Protein AF-A0A7Y2AF78-F1 (afdb_monomer_lite)

pLDDT: mean 72.96, std 20.55, range [35.72, 98.0]

Secondary structure (DSSP, 8-state):
------------------------S--TT-HHHHHHHHHHHHT-B-HHHHHHHHHS-PPP-GGG-SS--HHHHHHHHHHS-GGGS-TTS-SEEESSSSPPPHHHHHHHHT-----SS-------B-SS-GGGEEEEEEEEETTEEEEEEEEEETTTEEEEEEEEEEEETTEEEEEEEEEGGGTEEEEE-TTS-EEE------TT------------S--HHHHHHHHHHHHT--TTS-----

Foldseek 3Di:
DDDDDPDPPDPPDPPPPPPQDWDFDPDPPCPQVQVLQQLQSQQFADPVLLVVCLVDVDQQDPVSGPFDGNQSVVSNVLSPDPVPADDPDFLKDFPDPDRDDPVRLQCQQPPFPDDDDDRDDPGGRGSRHSVQFPDWDWDDDPQKIKIKTWGDDPNTMIGIKIWIWGHDPRGIHTAWIDDVSSQATWGQDPVRGIDGDDPPPPPPDDPPPPPPDDPDPDPPVNVVVVVCVVVVDDDDPDDDDD

Structure (mmCIF, N/CA/C/O backbone):
data_AF-A0A7Y2AF78-F1
#
_entry.id   AF-A0A7Y2AF78-F1
#
loop_
_atom_site.group_PDB
_atom_site.id
_atom_site.type_symbol
_atom_site.label_atom_id
_atom_site.label_alt_id
_atom_site.label_comp_id
_atom_site.label_asym_id
_atom_site.label_entity_id
_atom_site.label_seq_id
_atom_site.pdbx_PDB_ins_code
_atom_site.Cartn_x
_atom_site.Cartn_y
_atom_site.Cartn_z
_atom_site.occupancy
_atom_site.B_iso_or_equiv
_atom_site.auth_seq_id
_atom_site.auth_comp_id
_atom_site.auth_asym_id
_atom_site.auth_atom_id
_atom_site.pdbx_PDB_model_num
ATOM 1 N N . MET A 1 1 ? -34.309 44.558 -27.555 1.00 42.97 1 MET A N 1
ATOM 2 C CA . MET A 1 1 ? -34.344 44.455 -26.081 1.00 42.97 1 MET A CA 1
ATOM 3 C C . MET A 1 1 ? -34.625 43.006 -25.705 1.00 42.97 1 MET A C 1
ATOM 5 O O . MET A 1 1 ? -35.774 42.598 -25.755 1.00 42.97 1 MET A O 1
ATOM 9 N N . LEU A 1 2 ? -33.596 42.222 -25.381 1.00 39.09 2 LEU A N 1
ATOM 10 C CA . LEU A 1 2 ? -33.745 40.904 -24.757 1.00 39.09 2 LEU A CA 1
ATOM 11 C C . LEU A 1 2 ? -32.814 40.884 -23.542 1.00 39.09 2 LEU A C 1
ATOM 13 O O . LEU A 1 2 ? -31.597 40.950 -23.693 1.00 39.09 2 LEU A O 1
ATOM 17 N N . ARG A 1 3 ? -33.395 40.870 -22.340 1.00 43.09 3 ARG A N 1
ATOM 18 C CA . ARG A 1 3 ? -32.676 40.634 -21.085 1.00 43.09 3 ARG A CA 1
ATOM 19 C C . ARG A 1 3 ? -32.597 39.119 -20.892 1.00 43.09 3 ARG A C 1
ATOM 21 O O . ARG A 1 3 ? -33.630 38.491 -20.686 1.00 43.09 3 ARG A O 1
ATOM 28 N N . LEU A 1 4 ? -31.399 38.545 -20.983 1.00 38.78 4 LEU A N 1
ATOM 29 C CA . LEU A 1 4 ? -31.127 37.163 -20.582 1.00 38.78 4 LEU A CA 1
ATOM 30 C C . LEU A 1 4 ? -30.515 37.171 -19.176 1.00 38.78 4 LEU A C 1
ATOM 32 O O . LEU A 1 4 ? -29.543 37.875 -18.912 1.00 38.78 4 LEU A O 1
ATOM 36 N N . ASN A 1 5 ? -31.158 36.426 -18.278 1.00 39.66 5 ASN A N 1
ATOM 37 C CA . ASN A 1 5 ? -30.870 36.323 -16.851 1.00 39.66 5 ASN A CA 1
ATOM 38 C C . ASN A 1 5 ? -29.455 35.784 -16.572 1.00 39.66 5 ASN A C 1
ATOM 40 O O . ASN A 1 5 ? -29.188 34.599 -16.760 1.00 39.66 5 ASN A O 1
ATOM 44 N N . LEU A 1 6 ? -28.585 36.645 -16.035 1.00 42.88 6 LEU A N 1
ATOM 45 C CA . LEU A 1 6 ? -27.421 36.269 -15.228 1.00 42.88 6 LEU A CA 1
ATOM 46 C C . LEU A 1 6 ? -27.898 35.931 -13.806 1.00 42.88 6 LEU A C 1
ATOM 48 O O . LEU A 1 6 ? -27.920 36.812 -12.954 1.00 42.88 6 LEU A O 1
ATOM 52 N N . ALA A 1 7 ? -28.320 34.695 -13.541 1.00 44.25 7 ALA A N 1
ATOM 53 C CA . ALA A 1 7 ? -28.571 34.241 -12.164 1.00 44.25 7 ALA A CA 1
ATOM 54 C C . ALA A 1 7 ? -28.730 32.713 -12.069 1.00 44.25 7 ALA A C 1
ATOM 56 O O . ALA A 1 7 ? -29.752 32.241 -11.587 1.00 44.25 7 ALA A O 1
ATOM 57 N N . ALA A 1 8 ? -27.768 31.922 -12.560 1.00 40.06 8 ALA A N 1
ATOM 58 C CA . ALA A 1 8 ? -27.726 30.478 -12.267 1.00 40.06 8 ALA A CA 1
ATOM 59 C C . ALA A 1 8 ? -26.375 29.816 -12.609 1.00 40.06 8 ALA A C 1
ATOM 61 O O . ALA A 1 8 ? -26.346 28.678 -13.064 1.00 40.06 8 ALA A O 1
ATOM 62 N N . ILE A 1 9 ? -25.241 30.492 -12.404 1.00 43.12 9 ILE A N 1
ATOM 63 C CA . ILE A 1 9 ? -23.961 29.774 -12.287 1.00 43.12 9 ILE A CA 1
ATOM 64 C C . ILE A 1 9 ? -23.752 29.578 -10.795 1.00 43.12 9 ILE A C 1
ATOM 66 O O . ILE A 1 9 ? -23.122 30.374 -10.104 1.00 43.12 9 ILE A O 1
ATOM 70 N N . LEU A 1 10 ? -24.465 28.558 -10.314 1.00 38.22 10 LEU A N 1
ATOM 71 C CA . LEU A 1 10 ? -24.359 28.008 -8.979 1.00 38.22 10 LEU A CA 1
ATOM 72 C C . LEU A 1 10 ? -22.891 27.756 -8.643 1.00 38.22 10 LEU A C 1
ATOM 74 O O . LEU A 1 10 ? -22.142 27.194 -9.442 1.00 38.22 10 LEU A O 1
ATOM 78 N N . CYS A 1 11 ? -22.553 28.111 -7.409 1.00 36.94 11 CYS A N 1
ATOM 79 C CA . CYS A 1 11 ? -21.440 27.606 -6.632 1.00 36.94 11 CYS A CA 1
ATOM 80 C C . CYS A 1 11 ? -21.259 26.089 -6.816 1.00 36.94 11 CYS A C 1
ATOM 82 O O . CYS A 1 11 ? -21.800 25.298 -6.048 1.00 36.94 11 CYS A O 1
ATOM 84 N N . PHE A 1 12 ? -20.449 25.672 -7.786 1.00 36.44 12 PHE A N 1
ATOM 85 C CA . PHE A 1 12 ? -19.730 24.408 -7.685 1.00 36.44 12 PHE A CA 1
ATOM 86 C C . PHE A 1 12 ? -18.532 24.674 -6.782 1.00 36.44 12 PHE A C 1
ATOM 88 O O . PHE A 1 12 ? -17.412 24.925 -7.222 1.00 36.44 12 PHE A O 1
ATOM 95 N N . ALA A 1 13 ? -18.828 24.714 -5.483 1.00 39.94 13 ALA A N 1
ATOM 96 C CA . ALA A 1 13 ? -17.816 24.566 -4.466 1.00 39.94 13 ALA A CA 1
ATOM 97 C C . ALA A 1 13 ? -17.060 23.268 -4.765 1.00 39.94 13 ALA A C 1
ATOM 99 O O . ALA A 1 13 ? -17.651 22.193 -4.872 1.00 39.94 13 ALA A O 1
ATOM 100 N N . LEU A 1 14 ? -15.751 23.418 -4.935 1.00 36.69 14 LEU A N 1
ATOM 101 C CA . LEU A 1 14 ? -14.747 22.371 -4.890 1.00 36.69 14 LEU A CA 1
ATOM 102 C C . LEU A 1 14 ? -14.851 21.646 -3.541 1.00 36.69 14 LEU A C 1
ATOM 104 O O . LEU A 1 14 ? -14.114 21.936 -2.607 1.00 36.69 14 LEU A O 1
ATOM 108 N N . GLN A 1 15 ? -15.798 20.724 -3.410 1.00 39.84 15 GLN A N 1
ATOM 109 C CA . GLN A 1 15 ? -15.688 19.651 -2.439 1.00 39.84 15 GLN A CA 1
ATOM 110 C C . GLN A 1 15 ? -15.012 18.497 -3.160 1.00 39.84 15 GLN A C 1
ATOM 112 O O . GLN A 1 15 ? -15.660 17.642 -3.764 1.00 39.84 15 GLN A O 1
ATOM 117 N N . SER A 1 16 ? -13.683 18.505 -3.108 1.00 35.72 16 SER A N 1
ATOM 118 C CA . SER A 1 16 ? -12.870 17.313 -3.291 1.00 35.72 16 SER A CA 1
ATOM 119 C C . SER A 1 16 ? -13.250 16.329 -2.183 1.00 35.72 16 SER A C 1
ATOM 121 O O . SER A 1 16 ? -12.590 16.247 -1.154 1.00 35.72 16 SER A O 1
ATOM 123 N N . PHE A 1 17 ? -14.373 15.628 -2.347 1.00 37.59 17 PHE A N 1
ATOM 124 C CA . PHE A 1 17 ? -14.686 14.455 -1.548 1.00 37.59 17 PHE A CA 1
ATOM 125 C C . PHE A 1 17 ? -13.689 13.378 -1.963 1.00 37.59 17 PHE A C 1
ATOM 127 O O . PHE A 1 17 ? -13.929 12.600 -2.888 1.00 37.59 17 PHE A O 1
ATOM 13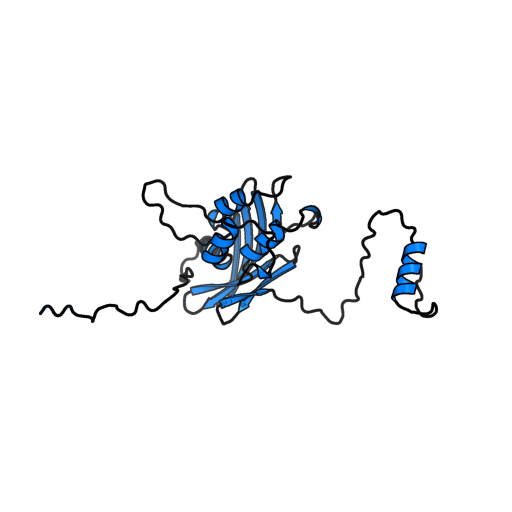4 N N . THR A 1 18 ? -12.543 13.347 -1.290 1.00 40.47 18 THR A N 1
ATOM 135 C CA . THR A 1 18 ? -11.735 12.140 -1.181 1.00 40.47 18 THR A CA 1
ATOM 136 C C . THR A 1 18 ? -12.606 11.109 -0.472 1.00 40.47 18 THR A C 1
ATOM 138 O O . THR A 1 18 ? -12.748 11.084 0.747 1.00 40.47 18 THR A O 1
ATOM 141 N N . PHE A 1 19 ? -13.313 10.316 -1.276 1.00 41.94 19 PHE A N 1
ATOM 142 C CA . PHE A 1 19 ? -14.209 9.266 -0.815 1.00 41.94 19 PHE A CA 1
ATOM 143 C C . PHE A 1 19 ? -13.345 8.133 -0.251 1.00 41.94 19 PHE A C 1
ATOM 145 O O . PHE A 1 19 ? -13.000 7.181 -0.952 1.00 41.94 19 PHE A O 1
ATOM 152 N N . TYR A 1 20 ? -12.923 8.269 1.006 1.00 46.88 20 TYR A N 1
ATOM 153 C CA . TYR A 1 20 ? -12.308 7.172 1.735 1.00 46.88 20 TYR A CA 1
ATOM 154 C C . TYR A 1 20 ? -13.407 6.155 2.054 1.00 46.88 20 TYR A C 1
ATOM 156 O O . TYR A 1 20 ? -14.432 6.527 2.627 1.00 46.88 20 TYR A O 1
ATOM 164 N N . PRO A 1 21 ? -13.260 4.883 1.650 1.00 49.91 21 PRO A N 1
ATOM 165 C CA . PRO A 1 21 ? -14.232 3.862 1.998 1.00 49.91 21 PRO A CA 1
ATOM 166 C C . PRO A 1 21 ? -14.220 3.683 3.516 1.00 49.91 21 PRO A C 1
ATOM 168 O O . PRO A 1 21 ? -13.235 3.223 4.083 1.00 49.91 21 PRO A O 1
ATOM 171 N N . SER A 1 22 ? -15.317 4.064 4.153 1.00 44.88 22 SER A N 1
ATOM 172 C CA . SER A 1 22 ? -15.541 3.948 5.586 1.00 44.88 22 SER A CA 1
ATOM 173 C C . SER A 1 22 ? -16.432 2.710 5.831 1.00 44.88 22 SER A C 1
ATOM 175 O O . SER A 1 22 ? -17.314 2.400 5.021 1.00 44.88 22 SER A O 1
ATOM 177 N N . LEU A 1 23 ? -16.104 1.874 6.827 1.00 53.75 23 LEU A N 1
ATOM 178 C CA . LEU A 1 23 ? -16.725 0.553 7.036 1.00 53.75 23 LEU A CA 1
ATOM 179 C C . LEU A 1 23 ? -17.195 0.372 8.486 1.00 53.75 23 LEU A C 1
ATOM 181 O O . LEU A 1 23 ? -16.376 0.352 9.406 1.00 53.75 23 LEU A O 1
ATOM 185 N N . ARG A 1 24 ? -18.501 0.108 8.652 1.00 52.72 24 ARG A N 1
ATOM 186 C CA . ARG A 1 24 ? -19.172 -0.158 9.939 1.00 52.72 24 ARG A CA 1
ATOM 187 C C . ARG A 1 24 ? -18.638 -1.403 10.655 1.00 52.72 24 ARG A C 1
ATOM 189 O O . ARG A 1 24 ? -18.274 -2.387 10.020 1.00 52.72 24 ARG A O 1
ATOM 196 N N . ALA A 1 25 ? -18.671 -1.401 11.988 1.00 54.12 25 ALA A N 1
ATOM 197 C CA . ALA A 1 25 ? -17.977 -2.370 12.847 1.00 54.12 25 ALA A CA 1
ATOM 198 C C . ALA A 1 25 ? -18.644 -3.755 13.073 1.00 54.12 25 ALA A C 1
ATOM 200 O O . ALA A 1 25 ? -18.010 -4.612 13.681 1.00 54.12 25 ALA A O 1
ATOM 201 N N . GLU A 1 26 ? -19.869 -4.026 12.607 1.00 52.44 26 GLU A N 1
ATOM 202 C CA . GLU A 1 26 ? -20.706 -5.098 13.204 1.00 52.44 26 GLU A CA 1
ATOM 203 C C . GLU A 1 26 ? -20.694 -6.523 12.571 1.00 52.44 26 GLU A C 1
ATOM 205 O O . GLU A 1 26 ? -21.479 -7.351 13.017 1.00 52.44 26 GLU A O 1
ATOM 210 N N . ASP A 1 27 ? -19.808 -6.910 11.632 1.00 46.53 27 ASP A N 1
ATOM 211 C CA . ASP A 1 27 ? -19.856 -8.275 11.025 1.00 46.53 27 ASP A CA 1
ATOM 212 C C . ASP A 1 27 ? -18.548 -9.106 11.154 1.00 46.53 27 ASP A C 1
ATOM 214 O O . ASP A 1 27 ? -17.546 -8.772 10.509 1.00 46.53 27 ASP A O 1
ATOM 218 N N . PRO A 1 28 ? -18.534 -10.238 11.900 1.00 51.41 28 PRO A N 1
ATOM 219 C CA . PRO A 1 28 ? -17.303 -10.972 12.235 1.00 51.41 28 PRO A CA 1
ATOM 220 C C . PRO A 1 28 ? -16.932 -12.240 11.409 1.00 51.41 28 PRO A C 1
ATOM 222 O O . PRO A 1 28 ? -16.291 -13.136 11.947 1.00 51.41 28 PRO A O 1
ATOM 225 N N . PRO A 1 29 ? -17.190 -12.340 10.089 1.00 49.19 29 PRO A N 1
ATOM 226 C CA . PRO A 1 29 ? -16.280 -13.100 9.203 1.00 49.19 29 PRO A CA 1
ATOM 227 C C . PRO A 1 29 ? -15.698 -12.255 8.062 1.00 49.19 29 PRO A C 1
ATOM 229 O O . PRO A 1 29 ? -14.945 -12.754 7.230 1.00 49.19 29 PRO A O 1
ATOM 232 N N . GLN A 1 30 ? -16.039 -10.965 8.005 1.00 64.62 30 GLN A N 1
ATOM 233 C CA . GLN A 1 30 ? -15.608 -10.067 6.932 1.00 64.62 30 GLN A CA 1
ATOM 234 C C . GLN A 1 30 ? -14.457 -9.145 7.332 1.00 64.62 30 GLN A C 1
ATOM 236 O O . GLN A 1 30 ? -14.027 -8.357 6.497 1.00 64.62 30 GLN A O 1
ATOM 241 N N . ILE A 1 31 ? -13.943 -9.223 8.563 1.00 71.62 31 ILE A N 1
ATOM 242 C CA . ILE A 1 31 ? -12.886 -8.323 9.055 1.00 71.62 31 ILE A CA 1
ATOM 243 C C . ILE A 1 31 ? -11.677 -8.327 8.107 1.00 71.62 31 ILE A C 1
ATOM 245 O O . ILE A 1 31 ? -11.235 -7.261 7.680 1.00 71.62 31 ILE A O 1
ATOM 249 N N . ASP A 1 32 ? -11.230 -9.503 7.659 1.00 81.06 32 ASP A N 1
ATOM 250 C CA . ASP A 1 32 ? -10.128 -9.615 6.697 1.00 81.06 32 ASP A CA 1
ATOM 251 C C . ASP A 1 32 ? -10.469 -8.972 5.348 1.00 81.06 32 ASP A C 1
ATOM 253 O O . ASP A 1 32 ? -9.657 -8.249 4.773 1.00 81.06 32 ASP A O 1
ATOM 257 N N . GLN A 1 33 ? -11.681 -9.198 4.836 1.00 86.31 33 GLN A N 1
ATOM 258 C CA . GLN A 1 33 ? -12.128 -8.620 3.567 1.00 86.31 33 GLN A CA 1
ATOM 259 C C . GLN A 1 33 ? -12.255 -7.092 3.649 1.00 86.31 33 GLN A C 1
ATOM 261 O O . GLN A 1 33 ? -11.911 -6.389 2.699 1.00 86.31 33 GLN A O 1
ATOM 266 N N . ARG A 1 34 ? -12.702 -6.575 4.796 1.00 86.81 34 ARG A N 1
ATOM 267 C CA . ARG A 1 34 ? -12.818 -5.144 5.088 1.00 86.81 34 ARG A CA 1
ATOM 268 C C . ARG A 1 34 ? -11.444 -4.491 5.147 1.00 86.81 34 ARG A C 1
ATOM 270 O O . ARG A 1 34 ? -11.208 -3.524 4.425 1.00 86.81 34 ARG A O 1
ATOM 277 N N . PHE A 1 35 ? -10.509 -5.066 5.905 1.00 93.31 35 PHE A N 1
ATOM 278 C CA . PHE A 1 35 ? -9.142 -4.551 5.966 1.00 93.31 35 PHE A CA 1
ATOM 279 C C . PHE A 1 35 ? -8.442 -4.595 4.610 1.00 93.31 35 PHE A C 1
ATOM 281 O O . PHE A 1 35 ? -7.743 -3.646 4.282 1.00 93.31 35 PHE A O 1
ATOM 288 N N . ARG A 1 36 ? -8.682 -5.602 3.761 1.00 94.12 36 ARG A N 1
ATOM 289 C CA . ARG A 1 36 ? -8.134 -5.616 2.389 1.00 94.12 36 ARG A CA 1
ATOM 290 C C . ARG A 1 36 ? -8.554 -4.394 1.572 1.00 94.12 36 ARG A C 1
ATOM 292 O O . ARG A 1 36 ? -7.731 -3.822 0.859 1.00 94.12 36 ARG A O 1
ATOM 299 N N . VAL A 1 37 ? -9.823 -3.995 1.661 1.00 91.88 37 VAL A N 1
ATOM 300 C CA . VAL A 1 37 ? -10.334 -2.798 0.975 1.00 91.88 37 VAL A CA 1
ATOM 301 C C . VAL A 1 37 ? -9.734 -1.530 1.585 1.00 91.88 37 VAL A C 1
ATOM 303 O O . VAL A 1 37 ? -9.259 -0.677 0.838 1.00 91.88 37 VAL A O 1
ATOM 306 N N . LEU A 1 38 ? -9.680 -1.439 2.918 1.00 92.88 38 LEU A N 1
ATOM 307 C CA . LEU A 1 38 ? -9.093 -0.295 3.628 1.00 92.88 38 LEU A CA 1
ATOM 308 C C . LEU A 1 38 ? -7.605 -0.121 3.320 1.00 92.88 38 LEU A C 1
ATOM 310 O O . LEU A 1 38 ? -7.182 0.977 2.984 1.00 92.88 38 LEU A O 1
ATOM 314 N N . ILE A 1 39 ? -6.820 -1.199 3.363 1.00 95.88 39 ILE A N 1
ATOM 315 C CA . ILE A 1 39 ? -5.394 -1.212 3.010 1.00 95.88 39 ILE A CA 1
ATOM 316 C C . ILE A 1 39 ? -5.205 -0.732 1.569 1.00 95.88 39 ILE A C 1
ATOM 318 O O . ILE A 1 39 ? -4.336 0.096 1.292 1.00 95.88 39 ILE A O 1
ATOM 322 N N . SER A 1 40 ? -6.035 -1.216 0.643 1.00 94.44 40 SER A N 1
ATOM 323 C CA . SER A 1 40 ? -5.962 -0.820 -0.764 1.00 94.44 40 SER A CA 1
ATOM 324 C C . SER A 1 40 ? -6.257 0.669 -0.964 1.00 94.44 40 SER A C 1
ATOM 326 O O . SER A 1 40 ? -5.523 1.353 -1.673 1.00 94.44 40 SER A O 1
ATOM 328 N N . ALA A 1 41 ? -7.277 1.197 -0.289 1.00 92.62 41 ALA A N 1
ATOM 329 C CA . ALA A 1 41 ? -7.608 2.617 -0.347 1.00 92.62 41 ALA A CA 1
ATOM 330 C C . ALA A 1 41 ? -6.548 3.499 0.331 1.00 92.62 41 ALA A C 1
ATOM 332 O O . ALA A 1 41 ? -6.107 4.486 -0.247 1.00 92.62 41 ALA A O 1
ATOM 333 N N . ALA A 1 42 ? -6.093 3.117 1.523 1.00 94.44 42 ALA A N 1
ATOM 334 C CA . ALA A 1 42 ? -5.105 3.857 2.300 1.00 94.44 42 ALA A CA 1
ATOM 335 C C . ALA A 1 42 ? -3.715 3.885 1.646 1.00 94.44 42 ALA A C 1
ATOM 337 O O . ALA A 1 42 ? -2.965 4.838 1.822 1.00 94.44 42 ALA A O 1
ATOM 338 N N . SER A 1 43 ? -3.366 2.851 0.878 1.00 95.12 43 SER A N 1
ATOM 339 C CA . SER A 1 43 ? -2.092 2.778 0.153 1.00 95.12 43 SER A CA 1
ATOM 340 C C . SER A 1 43 ? -2.078 3.559 -1.161 1.00 95.12 43 SER A C 1
ATOM 342 O O . SER A 1 43 ? -1.034 3.599 -1.812 1.00 95.12 43 SER A O 1
ATOM 344 N N . ALA A 1 44 ? -3.206 4.125 -1.591 1.00 93.38 44 ALA A N 1
ATOM 345 C CA . ALA A 1 44 ? -3.350 4.757 -2.895 1.00 93.38 44 ALA A CA 1
ATOM 346 C C . ALA A 1 44 ? -2.550 6.056 -3.033 1.00 93.38 44 ALA A C 1
ATOM 348 O O . ALA A 1 44 ? -2.174 6.690 -2.052 1.00 93.38 44 ALA A O 1
ATOM 349 N N . ILE A 1 45 ? -2.298 6.456 -4.274 1.00 90.38 45 ILE A N 1
ATOM 350 C CA . ILE A 1 45 ? -1.873 7.815 -4.616 1.00 90.38 45 ILE A CA 1
ATOM 351 C C . ILE A 1 45 ? -3.024 8.572 -5.270 1.00 90.38 45 ILE A C 1
ATOM 353 O O . ILE A 1 45 ? -3.952 7.971 -5.822 1.00 90.38 45 ILE A O 1
ATOM 357 N N . ASP A 1 46 ? -2.918 9.896 -5.242 1.00 86.88 46 ASP A N 1
ATOM 358 C CA . ASP A 1 46 ? -3.826 10.768 -5.967 1.00 86.88 46 ASP A CA 1
ATOM 359 C C . ASP A 1 46 ? -3.788 10.496 -7.483 1.00 86.88 46 ASP A C 1
ATOM 361 O O . ASP A 1 46 ? -2.753 10.157 -8.078 1.00 86.88 46 ASP A O 1
ATOM 365 N N . ARG A 1 47 ? -4.953 10.637 -8.120 1.00 84.19 47 ARG A N 1
ATOM 366 C CA . ARG A 1 47 ? -5.123 10.346 -9.541 1.00 84.19 47 ARG A CA 1
ATOM 367 C C . ARG A 1 47 ? -4.331 11.300 -10.432 1.00 84.19 47 ARG A C 1
ATOM 369 O O . ARG A 1 47 ? -3.737 10.847 -11.409 1.00 84.19 47 ARG A O 1
ATOM 376 N N . GLU A 1 48 ? -4.311 12.588 -10.112 1.00 83.62 48 GLU A N 1
ATOM 377 C CA . GLU A 1 48 ? -3.595 13.598 -10.889 1.00 83.62 48 GLU A CA 1
ATOM 378 C C . GLU A 1 48 ? -2.086 13.371 -10.821 1.00 83.62 48 GLU A C 1
ATOM 380 O O . GLU A 1 48 ? -1.385 13.498 -11.829 1.00 83.62 48 GLU A O 1
ATOM 385 N N . VAL A 1 49 ? -1.582 12.984 -9.643 1.00 84.19 49 VAL A N 1
ATOM 386 C CA . VAL A 1 49 ? -0.178 12.590 -9.457 1.00 84.19 49 VAL A CA 1
ATOM 387 C C . VAL A 1 49 ? 0.147 11.386 -10.339 1.00 84.19 49 VAL A C 1
ATOM 389 O O . VAL A 1 49 ? 1.132 11.403 -11.078 1.00 84.19 49 VAL A O 1
ATOM 392 N N . PHE A 1 50 ? -0.712 10.367 -10.340 1.00 85.38 50 PHE A N 1
ATOM 393 C CA . PHE A 1 50 ? -0.531 9.208 -11.208 1.00 85.38 50 PHE A CA 1
ATOM 394 C C . PHE A 1 50 ? -0.550 9.552 -12.700 1.00 85.38 50 PHE A C 1
ATOM 396 O O . PHE A 1 50 ? 0.306 9.070 -13.440 1.00 85.38 50 PHE A O 1
ATOM 403 N N . ASP A 1 51 ? -1.493 10.376 -13.158 1.00 82.94 51 ASP A N 1
ATOM 404 C CA . ASP A 1 51 ? -1.605 10.745 -14.572 1.00 82.94 51 ASP A CA 1
ATOM 405 C C . ASP A 1 51 ? -0.366 11.534 -15.049 1.00 82.94 51 ASP A C 1
ATOM 407 O O . ASP A 1 51 ? 0.117 11.319 -16.167 1.00 82.94 51 ASP A O 1
ATOM 411 N N . LYS A 1 52 ? 0.237 12.365 -14.184 1.00 82.25 52 LYS A N 1
ATOM 412 C CA . LYS A 1 52 ? 1.530 13.025 -14.456 1.00 82.25 52 LYS A CA 1
ATOM 413 C C . LYS A 1 52 ? 2.663 12.008 -14.618 1.00 82.25 52 LYS A C 1
ATOM 415 O O . LYS A 1 52 ? 3.408 12.071 -15.595 1.00 82.25 52 LYS A O 1
ATOM 420 N N . ILE A 1 53 ? 2.755 11.031 -13.714 1.00 79.19 53 ILE A N 1
ATOM 421 C CA . ILE A 1 53 ? 3.778 9.971 -13.766 1.00 79.19 53 ILE A CA 1
ATOM 422 C C . ILE A 1 53 ? 3.601 9.087 -15.009 1.00 79.19 53 ILE A C 1
ATOM 424 O O . ILE A 1 53 ? 4.572 8.716 -15.668 1.00 79.19 53 ILE A O 1
ATOM 428 N N . ALA A 1 54 ? 2.358 8.750 -15.354 1.00 78.75 54 ALA A N 1
ATOM 429 C CA . ALA A 1 54 ? 2.045 7.892 -16.491 1.00 78.75 54 ALA A CA 1
ATOM 430 C C . ALA A 1 54 ? 2.370 8.552 -17.839 1.00 78.75 54 ALA A C 1
ATOM 432 O O . ALA A 1 54 ? 2.704 7.850 -18.797 1.00 78.75 54 ALA A O 1
ATOM 433 N N . THR A 1 55 ? 2.272 9.881 -17.923 1.00 78.00 55 THR A N 1
ATOM 434 C CA . THR A 1 55 ? 2.536 10.645 -19.150 1.00 78.00 55 THR A CA 1
ATOM 435 C C . THR A 1 55 ? 3.985 11.120 -19.271 1.00 78.00 55 THR A C 1
ATOM 437 O O . THR A 1 55 ? 4.459 11.291 -20.392 1.00 78.00 55 THR A O 1
ATOM 440 N N . SER A 1 56 ? 4.710 11.270 -18.158 1.00 75.06 56 SER A N 1
ATOM 441 C CA . SER A 1 56 ? 6.112 11.708 -18.130 1.00 75.06 56 SER A CA 1
ATOM 442 C C . SER A 1 56 ? 6.981 10.734 -17.323 1.00 75.06 56 SER A C 1
ATOM 444 O O . SER A 1 56 ? 7.169 10.934 -16.124 1.00 75.06 56 SER A O 1
ATOM 446 N N . PRO A 1 57 ? 7.529 9.672 -17.945 1.00 63.91 57 PRO A N 1
ATOM 447 C CA . PRO A 1 57 ? 8.351 8.688 -17.249 1.00 63.91 57 PRO A CA 1
ATOM 448 C C . PRO A 1 57 ? 9.752 9.251 -16.958 1.00 63.91 57 PRO A C 1
ATOM 450 O O . PRO A 1 57 ? 10.721 8.944 -17.649 1.00 63.91 57 PRO A O 1
ATOM 453 N N . THR A 1 58 ? 9.860 10.101 -15.941 1.00 68.69 58 THR A N 1
ATOM 454 C CA . THR A 1 58 ? 11.130 10.524 -15.338 1.00 68.69 58 THR A CA 1
ATOM 455 C C . THR A 1 58 ? 11.468 9.639 -14.139 1.00 68.69 58 THR A C 1
ATOM 457 O O . THR A 1 58 ? 10.596 8.967 -13.588 1.00 68.69 58 THR A O 1
ATOM 460 N N . THR A 1 59 ? 12.732 9.634 -13.708 1.00 72.12 59 THR A N 1
ATOM 461 C CA . THR A 1 59 ? 13.130 8.985 -12.451 1.00 72.12 59 THR A CA 1
ATOM 462 C C . THR A 1 59 ? 12.311 9.565 -11.301 1.00 72.12 59 THR A C 1
ATOM 464 O O . THR A 1 59 ? 12.383 10.765 -11.042 1.00 72.12 59 THR A O 1
ATOM 467 N N . LEU A 1 60 ? 11.524 8.722 -10.631 1.00 77.00 60 LEU A N 1
ATOM 468 C CA . LEU A 1 60 ? 10.689 9.148 -9.513 1.00 77.00 60 LEU A CA 1
ATOM 469 C C . LEU A 1 60 ? 11.531 9.268 -8.246 1.00 77.00 60 LEU A C 1
ATOM 471 O O . LEU A 1 60 ? 12.264 8.352 -7.872 1.00 77.00 60 LEU A O 1
ATOM 475 N N . THR A 1 61 ? 11.395 10.402 -7.575 1.00 79.50 61 THR A N 1
ATOM 476 C CA . THR A 1 61 ? 11.975 10.670 -6.258 1.00 79.50 61 THR A CA 1
ATOM 477 C C . THR A 1 61 ? 10.859 10.835 -5.232 1.00 79.50 61 THR A C 1
ATOM 479 O O . THR A 1 61 ? 9.685 10.927 -5.585 1.00 79.50 61 THR A O 1
ATOM 482 N N . THR A 1 62 ? 11.209 10.902 -3.948 1.00 76.06 62 THR A N 1
ATOM 483 C CA . THR A 1 62 ? 10.243 11.225 -2.884 1.00 76.06 62 THR A CA 1
ATOM 484 C C . THR A 1 62 ? 9.533 12.554 -3.130 1.00 76.06 62 THR A C 1
ATOM 486 O O . THR A 1 62 ? 8.353 12.672 -2.832 1.00 76.06 62 THR A O 1
ATOM 489 N N . ASP A 1 63 ? 10.219 13.517 -3.747 1.00 78.81 63 ASP A N 1
ATOM 490 C CA . ASP A 1 63 ? 9.687 14.856 -4.034 1.00 78.81 63 ASP A CA 1
ATOM 491 C C . ASP A 1 63 ? 8.728 14.862 -5.237 1.00 78.81 63 ASP A C 1
ATOM 493 O O . ASP A 1 63 ? 8.091 15.869 -5.531 1.00 78.81 63 ASP A O 1
ATOM 497 N N . SER A 1 64 ? 8.620 13.734 -5.951 1.00 76.31 64 SER A N 1
ATOM 498 C CA . SER A 1 64 ? 7.673 13.565 -7.060 1.00 76.31 64 SER A CA 1
ATOM 499 C C . SER A 1 64 ? 6.230 13.361 -6.583 1.00 76.31 64 SER A C 1
ATOM 501 O O . SER A 1 64 ? 5.312 13.379 -7.403 1.00 76.31 64 SER A O 1
ATOM 503 N N . PHE A 1 65 ? 6.022 13.157 -5.281 1.00 79.56 65 PHE A N 1
ATOM 504 C CA . PHE A 1 65 ? 4.721 12.887 -4.682 1.00 79.56 65 PHE A CA 1
ATOM 505 C C . PHE A 1 65 ? 4.399 13.955 -3.636 1.00 79.56 65 PHE A C 1
ATOM 507 O O . PHE A 1 65 ? 5.245 14.298 -2.815 1.00 79.56 65 PHE A O 1
ATOM 514 N N . SER A 1 66 ? 3.167 14.469 -3.656 1.00 74.62 66 SER A N 1
ATOM 515 C CA . SER A 1 66 ? 2.672 15.393 -2.626 1.00 74.62 66 SER A CA 1
ATOM 516 C C . SER A 1 66 ? 2.480 14.706 -1.272 1.00 74.62 66 SER A C 1
ATOM 518 O O . SER A 1 66 ? 2.563 15.360 -0.241 1.00 74.62 66 SER A O 1
ATOM 520 N N . GLU A 1 67 ? 2.269 13.388 -1.278 1.00 82.25 67 GLU A N 1
ATOM 521 C CA . GLU A 1 67 ? 2.075 12.560 -0.090 1.00 82.25 67 GLU A CA 1
ATOM 522 C C . GLU A 1 67 ? 2.904 11.277 -0.172 1.00 82.25 67 GLU A C 1
ATOM 524 O O . GLU A 1 67 ? 3.077 10.689 -1.243 1.00 82.25 67 GLU A O 1
ATOM 529 N N . GLN A 1 68 ? 3.378 10.798 0.978 1.00 86.75 68 GLN A N 1
ATOM 530 C CA . GLN A 1 68 ? 4.216 9.600 1.074 1.00 86.75 68 GLN A CA 1
ATOM 531 C C . GLN A 1 68 ? 3.378 8.348 1.328 1.00 86.75 68 GLN A C 1
ATOM 533 O O . GLN A 1 68 ? 3.594 7.625 2.298 1.00 86.75 68 GLN A O 1
ATOM 538 N N . SER A 1 69 ? 2.389 8.096 0.468 1.00 92.94 69 SER A N 1
ATOM 539 C CA . SER A 1 69 ? 1.587 6.877 0.574 1.00 92.94 69 SER A CA 1
ATOM 540 C C . SER A 1 69 ? 2.423 5.629 0.280 1.00 92.94 69 SER A C 1
ATOM 542 O O . SER A 1 69 ? 3.489 5.687 -0.342 1.00 92.94 69 SER A O 1
ATOM 544 N N . LEU A 1 70 ? 1.928 4.459 0.690 1.00 93.56 70 LEU A N 1
ATOM 545 C CA . LEU A 1 70 ? 2.667 3.210 0.498 1.00 93.56 70 LEU A CA 1
ATOM 546 C C . LEU A 1 70 ? 2.930 2.915 -0.989 1.00 93.56 70 LEU A C 1
ATOM 548 O O . LEU A 1 70 ? 3.998 2.422 -1.341 1.00 93.56 70 LEU A O 1
ATOM 552 N N . THR A 1 71 ? 1.999 3.263 -1.881 1.00 93.56 71 THR A N 1
ATOM 553 C CA . THR A 1 71 ? 2.224 3.147 -3.328 1.00 93.56 71 THR A CA 1
ATOM 554 C C . THR A 1 71 ? 3.326 4.081 -3.813 1.00 93.56 71 THR A C 1
ATOM 556 O O . THR A 1 71 ? 4.171 3.638 -4.586 1.00 93.56 71 THR A O 1
ATOM 559 N N . ALA A 1 72 ? 3.357 5.339 -3.362 1.00 90.88 72 ALA A N 1
ATOM 560 C CA . ALA A 1 72 ? 4.417 6.277 -3.734 1.00 90.88 72 ALA A CA 1
ATOM 561 C C . ALA A 1 72 ? 5.799 5.740 -3.333 1.00 90.88 72 ALA A C 1
ATOM 563 O O . ALA A 1 72 ? 6.720 5.691 -4.149 1.00 90.88 72 ALA A O 1
ATOM 564 N N . GLU A 1 73 ? 5.916 5.250 -2.100 1.00 91.00 73 GLU A N 1
ATOM 565 C CA . GLU A 1 73 ? 7.148 4.671 -1.563 1.00 91.00 73 GLU A CA 1
ATOM 566 C C . GLU A 1 73 ? 7.608 3.436 -2.351 1.00 91.00 73 GLU A C 1
ATOM 568 O O . GLU A 1 73 ? 8.771 3.341 -2.757 1.00 91.00 73 GLU A O 1
ATOM 573 N N . LEU A 1 74 ? 6.686 2.516 -2.649 1.00 90.25 74 LEU A N 1
ATOM 574 C CA . LEU A 1 74 ? 6.977 1.336 -3.463 1.00 90.25 74 LEU A CA 1
ATOM 575 C C . LEU A 1 7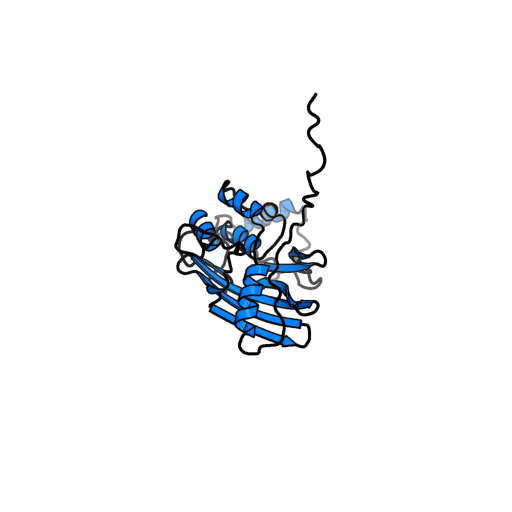4 ? 7.343 1.698 -4.905 1.00 90.25 74 LEU A C 1
ATOM 577 O O . LEU A 1 74 ? 8.209 1.046 -5.485 1.00 90.25 74 LEU A O 1
ATOM 581 N N . MET A 1 75 ? 6.745 2.743 -5.483 1.00 87.25 75 MET A N 1
ATOM 582 C CA . MET A 1 75 ? 7.132 3.242 -6.802 1.00 87.25 75 MET A CA 1
ATOM 583 C C . MET A 1 75 ? 8.551 3.810 -6.778 1.00 87.25 75 MET A C 1
ATOM 585 O O . MET A 1 75 ? 9.359 3.422 -7.615 1.00 87.25 75 MET A O 1
ATOM 589 N N . VAL A 1 76 ? 8.900 4.668 -5.815 1.00 86.19 76 VAL A N 1
ATOM 590 C CA . VAL A 1 76 ? 10.271 5.198 -5.692 1.00 86.19 76 VAL A CA 1
ATOM 591 C C . VAL A 1 76 ? 11.282 4.059 -5.555 1.00 86.19 76 VAL A C 1
ATOM 593 O O . VAL A 1 76 ? 12.309 4.074 -6.232 1.00 86.19 76 VAL A O 1
ATOM 596 N N . LEU A 1 77 ? 10.988 3.042 -4.737 1.00 81.69 77 LEU A N 1
ATOM 597 C CA . LEU A 1 77 ? 11.829 1.845 -4.638 1.00 81.69 77 LEU A CA 1
ATOM 598 C C . LEU A 1 77 ? 11.901 1.074 -5.952 1.00 81.69 77 LEU A C 1
ATOM 600 O O . LEU A 1 77 ? 12.981 0.639 -6.335 1.00 81.69 77 LEU A O 1
ATOM 604 N N . ALA A 1 78 ? 10.782 0.943 -6.665 1.00 76.19 78 ALA A N 1
ATOM 605 C CA . ALA A 1 78 ? 10.742 0.268 -7.951 1.00 76.19 78 ALA A CA 1
ATOM 606 C C . ALA A 1 78 ? 11.653 0.911 -8.989 1.00 76.19 78 ALA A C 1
ATOM 608 O O . ALA A 1 78 ? 12.101 0.203 -9.884 1.00 76.19 78 ALA A O 1
ATOM 609 N N . PHE A 1 79 ? 11.918 2.216 -8.875 1.00 70.94 79 PHE A N 1
ATOM 610 C CA . PHE A 1 79 ? 12.810 2.971 -9.754 1.00 70.94 79 PHE A CA 1
ATOM 611 C C . PHE A 1 79 ? 14.251 3.098 -9.235 1.00 70.94 79 PHE A C 1
ATOM 613 O O . PHE A 1 79 ? 15.125 3.487 -10.011 1.00 70.94 79 PHE A O 1
ATOM 620 N N . LYS A 1 80 ? 14.529 2.731 -7.977 1.00 69.69 80 LYS A N 1
ATOM 621 C CA . LYS A 1 80 ? 15.899 2.562 -7.465 1.00 69.69 80 LYS A CA 1
ATOM 622 C C . LYS A 1 80 ? 16.456 1.210 -7.931 1.00 69.69 80 LYS A C 1
ATOM 624 O O . LYS A 1 80 ? 15.713 0.243 -8.072 1.00 69.69 80 LYS A O 1
ATOM 629 N N . SER A 1 81 ? 17.747 1.159 -8.262 1.00 53.22 81 SER A N 1
ATOM 630 C CA . SER A 1 81 ? 18.384 0.002 -8.909 1.00 53.22 81 SER A CA 1
ATOM 631 C C . SER A 1 81 ? 18.173 -1.299 -8.129 1.00 53.22 81 SER A C 1
ATOM 633 O O . SER A 1 81 ? 18.401 -1.351 -6.922 1.00 53.22 81 SER A O 1
ATOM 635 N N . ALA A 1 82 ? 17.790 -2.361 -8.847 1.00 53.41 82 ALA A N 1
ATOM 636 C CA . ALA A 1 82 ? 17.536 -3.702 -8.309 1.00 53.41 82 ALA A CA 1
ATOM 637 C C . ALA A 1 82 ? 18.732 -4.309 -7.542 1.00 53.41 82 ALA A C 1
ATOM 639 O O . ALA A 1 82 ? 18.533 -5.201 -6.715 1.00 53.41 82 ALA A O 1
ATOM 640 N N . ASP A 1 83 ? 19.936 -3.786 -7.789 1.00 52.94 83 ASP A N 1
ATOM 641 C CA . ASP A 1 83 ? 21.209 -4.219 -7.208 1.00 52.94 83 ASP A CA 1
ATOM 642 C C . ASP A 1 83 ? 21.413 -3.793 -5.739 1.00 52.94 83 ASP A C 1
ATOM 644 O O . ASP A 1 83 ? 22.316 -4.301 -5.081 1.00 52.94 83 ASP A O 1
ATOM 648 N N . GLU A 1 84 ? 20.594 -2.880 -5.199 1.00 53.91 84 GLU A N 1
ATOM 649 C CA . GLU A 1 84 ? 20.759 -2.355 -3.825 1.00 53.91 84 GLU A CA 1
ATOM 650 C C . GLU A 1 84 ? 19.899 -3.057 -2.768 1.00 53.91 84 GLU A C 1
ATOM 652 O O . GLU A 1 84 ? 19.961 -2.721 -1.585 1.00 53.91 84 GLU A O 1
ATOM 657 N N . VAL A 1 85 ? 19.074 -4.021 -3.166 1.00 53.97 85 VAL A N 1
ATOM 658 C CA . VAL A 1 85 ? 18.181 -4.709 -2.238 1.00 53.97 85 VAL A CA 1
ATOM 659 C C . VAL A 1 85 ? 18.674 -6.159 -2.122 1.00 53.97 85 VAL A C 1
ATOM 661 O O . VAL A 1 85 ? 18.856 -6.844 -3.122 1.00 53.97 85 VAL A O 1
ATOM 664 N N . ASP A 1 86 ? 18.975 -6.599 -0.901 1.00 52.88 86 ASP A N 1
ATOM 665 C CA . ASP A 1 86 ? 19.595 -7.894 -0.573 1.00 52.88 86 ASP A CA 1
ATOM 666 C C . ASP A 1 86 ? 18.554 -9.035 -0.571 1.00 52.88 86 ASP A C 1
ATOM 668 O O . ASP A 1 86 ? 17.422 -8.858 -0.119 1.00 52.88 86 ASP A O 1
ATOM 672 N N . ASP A 1 87 ? 18.883 -10.203 -1.126 1.00 54.16 87 ASP A N 1
ATOM 673 C CA . ASP A 1 87 ? 17.940 -11.276 -1.504 1.00 54.16 87 ASP A CA 1
ATOM 674 C C . ASP A 1 87 ? 17.385 -12.097 -0.320 1.00 54.16 87 ASP A C 1
ATOM 676 O O . ASP A 1 87 ? 16.398 -12.818 -0.451 1.00 54.16 87 ASP A O 1
ATOM 680 N N . GLY A 1 88 ? 17.966 -11.959 0.874 1.00 49.72 88 GLY A N 1
ATOM 681 C CA . GLY A 1 88 ? 17.689 -12.865 1.993 1.00 49.72 88 GLY A CA 1
ATOM 682 C C . GLY A 1 88 ? 16.387 -12.638 2.777 1.00 49.72 88 GLY A C 1
ATOM 683 O O . GLY A 1 88 ? 15.931 -13.565 3.445 1.00 49.72 88 GLY A O 1
ATOM 684 N N . GLN A 1 89 ? 15.788 -11.436 2.761 1.00 53.09 89 GLN A N 1
ATOM 685 C CA . GLN A 1 89 ? 14.698 -11.073 3.699 1.00 53.09 89 GLN A CA 1
ATOM 686 C C . GLN A 1 89 ? 13.694 -10.041 3.153 1.00 53.09 89 GLN A C 1
ATOM 688 O O . GLN A 1 89 ? 13.235 -9.153 3.875 1.00 53.09 89 GLN A O 1
ATOM 693 N N . ARG A 1 90 ? 13.356 -10.081 1.862 1.00 66.38 90 ARG A N 1
ATOM 694 C CA . ARG A 1 90 ? 12.619 -8.959 1.265 1.00 66.38 90 ARG A CA 1
ATOM 695 C C . ARG A 1 90 ? 11.125 -8.976 1.582 1.00 66.38 90 ARG A C 1
ATOM 697 O O . ARG A 1 90 ? 10.362 -9.740 1.003 1.00 66.38 90 ARG A O 1
ATOM 704 N N . GLN A 1 91 ? 10.700 -8.011 2.395 1.00 79.06 91 GLN A N 1
ATOM 705 C CA . GLN A 1 91 ? 9.304 -7.572 2.489 1.00 79.06 91 GLN A CA 1
ATOM 706 C C . GLN A 1 91 ? 8.743 -7.034 1.160 1.00 79.06 91 GLN A C 1
ATOM 708 O O . GLN A 1 91 ? 7.542 -6.826 1.062 1.00 79.06 91 GLN A O 1
ATOM 713 N N . PHE A 1 92 ? 9.563 -6.816 0.128 1.00 86.94 92 PHE A N 1
ATOM 714 C CA . PHE A 1 92 ? 9.110 -6.495 -1.226 1.00 86.94 92 PHE A CA 1
ATOM 715 C C . PHE A 1 92 ? 10.132 -6.937 -2.272 1.00 86.94 92 PHE A C 1
ATOM 717 O O . PHE A 1 92 ? 11.308 -6.580 -2.172 1.00 86.94 92 PHE A O 1
ATOM 724 N N . ARG A 1 93 ? 9.700 -7.665 -3.301 1.00 86.19 93 ARG A N 1
ATOM 725 C CA . ARG A 1 93 ? 10.574 -8.063 -4.411 1.00 86.19 93 ARG A CA 1
ATOM 726 C C . ARG A 1 93 ? 9.849 -8.089 -5.746 1.00 86.19 93 ARG A C 1
ATOM 728 O O . ARG A 1 93 ? 8.654 -8.375 -5.814 1.00 86.19 93 ARG A O 1
ATOM 735 N N . PHE A 1 94 ? 10.607 -7.857 -6.815 1.00 87.00 94 PHE A N 1
ATOM 736 C CA . PHE A 1 94 ? 10.149 -8.138 -8.169 1.00 87.00 94 PHE A CA 1
ATOM 737 C C . PHE A 1 94 ? 10.226 -9.634 -8.451 1.00 87.00 94 PHE A C 1
ATOM 739 O O . PHE A 1 94 ? 11.161 -10.312 -8.037 1.00 87.00 94 PHE A O 1
ATOM 746 N N . LEU A 1 95 ? 9.228 -10.143 -9.167 1.00 86.94 95 LEU A N 1
ATOM 747 C CA . LEU A 1 95 ? 9.139 -11.551 -9.569 1.00 86.94 95 LEU A CA 1
ATOM 748 C C . LEU A 1 95 ? 9.760 -11.805 -10.947 1.00 86.94 95 LEU A C 1
ATOM 750 O O . LEU A 1 95 ? 9.571 -12.871 -11.530 1.00 86.94 95 LEU A O 1
ATOM 754 N N . THR A 1 96 ? 10.432 -10.801 -11.504 1.00 81.75 96 THR A N 1
ATOM 755 C CA . THR A 1 96 ? 11.053 -10.844 -12.825 1.00 81.75 96 THR A CA 1
ATOM 756 C C . THR A 1 96 ? 12.496 -10.389 -12.739 1.00 81.75 96 THR A C 1
ATOM 758 O O . THR A 1 96 ? 12.788 -9.405 -12.067 1.00 81.75 96 THR A O 1
ATOM 761 N N . ASP A 1 97 ? 13.364 -11.024 -13.527 1.00 75.62 97 ASP A N 1
ATOM 762 C CA . ASP A 1 97 ? 14.795 -10.682 -13.624 1.00 75.62 97 ASP A CA 1
ATOM 763 C C . ASP A 1 97 ? 15.045 -9.287 -14.221 1.00 75.62 97 ASP A C 1
ATOM 765 O O . ASP A 1 97 ? 16.154 -8.762 -14.198 1.00 75.62 97 ASP A O 1
ATOM 769 N N . ARG A 1 98 ? 13.999 -8.676 -14.789 1.00 77.44 98 ARG A N 1
ATOM 770 C CA . ARG A 1 98 ? 14.001 -7.298 -15.275 1.00 77.44 98 ARG A CA 1
ATOM 771 C C . ARG A 1 98 ? 13.138 -6.420 -14.385 1.00 77.44 98 ARG A C 1
ATOM 773 O O . ARG A 1 98 ? 12.090 -6.851 -13.914 1.00 77.44 98 ARG A O 1
ATOM 780 N N . GLN A 1 99 ? 13.505 -5.152 -14.275 1.00 74.69 99 GLN A N 1
ATOM 781 C CA . GLN A 1 99 ? 12.628 -4.127 -13.719 1.00 74.69 99 GLN A CA 1
ATOM 782 C C . GLN A 1 99 ? 11.301 -4.081 -14.514 1.00 74.69 99 GLN A C 1
ATOM 784 O O . GLN A 1 99 ? 11.327 -4.119 -15.759 1.00 74.69 99 GLN A O 1
ATOM 789 N N . PRO A 1 100 ? 10.131 -4.024 -13.849 1.00 79.12 100 PRO A N 1
ATOM 790 C CA . PRO A 1 100 ? 8.858 -3.870 -14.540 1.00 79.12 100 PRO A CA 1
ATOM 791 C C . PRO A 1 100 ? 8.855 -2.603 -15.391 1.00 79.12 100 PRO A C 1
ATOM 793 O O . PRO A 1 100 ? 9.296 -1.539 -14.958 1.00 79.12 100 PRO A O 1
ATOM 796 N N . LYS A 1 101 ? 8.322 -2.687 -16.613 1.00 79.94 101 LYS A N 1
ATOM 797 C CA . LYS A 1 101 ? 8.154 -1.484 -17.437 1.00 79.94 101 LYS A CA 1
ATOM 798 C C . LYS A 1 101 ? 7.112 -0.583 -16.764 1.00 79.94 101 LYS A C 1
ATOM 800 O O . LYS A 1 101 ? 6.099 -1.114 -16.307 1.00 79.94 101 LYS A O 1
ATOM 805 N N . PRO A 1 102 ? 7.248 0.755 -16.806 1.00 76.12 102 PRO A N 1
ATOM 806 C CA . PRO A 1 102 ? 6.267 1.669 -16.210 1.00 76.12 102 PRO A CA 1
ATOM 807 C C . PRO A 1 102 ? 4.819 1.354 -16.613 1.00 76.12 102 PRO A C 1
ATOM 809 O O . PRO A 1 102 ? 3.929 1.283 -15.774 1.00 76.12 102 PRO A O 1
ATOM 812 N N . ARG A 1 103 ? 4.592 1.024 -17.892 1.00 79.38 103 ARG A N 1
ATOM 813 C CA . ARG A 1 103 ? 3.278 0.609 -18.418 1.00 79.38 103 ARG A CA 1
ATOM 814 C C . ARG A 1 103 ? 2.683 -0.645 -17.754 1.00 79.38 103 ARG A C 1
ATOM 816 O O . ARG A 1 103 ? 1.466 -0.797 -17.739 1.00 79.38 103 ARG A O 1
ATOM 823 N N . GLU A 1 104 ? 3.523 -1.574 -17.293 1.00 84.56 104 GLU A N 1
ATOM 824 C CA . GLU A 1 104 ? 3.099 -2.814 -16.627 1.00 84.56 104 GLU A CA 1
ATOM 825 C C . GLU A 1 104 ? 2.612 -2.496 -15.208 1.00 84.56 104 GLU A C 1
ATOM 827 O O . GLU A 1 104 ? 1.532 -2.945 -14.830 1.00 84.56 104 GLU A O 1
ATOM 832 N N . LEU A 1 105 ? 3.341 -1.635 -14.485 1.00 83.50 105 LEU A N 1
ATOM 833 C CA . LEU A 1 105 ? 2.938 -1.123 -13.171 1.00 83.50 105 LEU A CA 1
ATOM 834 C C . LEU A 1 105 ? 1.652 -0.294 -13.262 1.00 83.50 105 LEU A C 1
ATOM 836 O O . LEU A 1 105 ? 0.682 -0.600 -12.580 1.00 83.50 105 LEU A O 1
ATOM 840 N N . VAL A 1 106 ? 1.598 0.680 -14.176 1.00 81.75 106 VAL A N 1
ATOM 841 C CA . VAL A 1 106 ? 0.422 1.540 -14.421 1.00 81.75 106 VAL A CA 1
ATOM 842 C C . VAL A 1 106 ? -0.835 0.713 -14.701 1.00 81.75 106 VAL A C 1
ATOM 844 O O . VAL A 1 106 ? -1.904 0.999 -14.166 1.00 81.75 106 VAL A O 1
ATOM 847 N N . ARG A 1 107 ? -0.722 -0.345 -15.516 1.00 84.44 107 ARG A N 1
ATOM 848 C CA . ARG A 1 107 ? -1.854 -1.227 -15.832 1.00 84.44 107 ARG A CA 1
ATOM 849 C C . ARG A 1 107 ? -2.365 -1.981 -14.606 1.00 84.44 107 ARG A C 1
ATOM 851 O O . ARG A 1 107 ? -3.573 -2.167 -14.486 1.00 84.44 107 ARG A O 1
ATOM 858 N N . GLU A 1 108 ? -1.467 -2.438 -13.738 1.00 87.75 108 GLU A N 1
ATOM 859 C CA . GLU A 1 108 ? -1.856 -3.112 -12.499 1.00 87.75 108 GLU A CA 1
ATOM 860 C C . GLU A 1 108 ? -2.448 -2.126 -11.483 1.00 87.75 108 GLU A C 1
ATOM 862 O O . GLU A 1 108 ? -3.438 -2.435 -10.826 1.00 87.75 108 GLU A O 1
ATOM 867 N N . MET A 1 109 ? -1.894 -0.918 -11.393 1.00 87.38 109 MET A N 1
ATOM 868 C CA . MET A 1 109 ? -2.365 0.103 -10.457 1.00 87.38 109 MET A CA 1
ATOM 869 C C . MET A 1 109 ? -3.744 0.657 -10.814 1.00 87.38 109 MET A C 1
ATOM 871 O O . MET A 1 109 ? -4.495 1.065 -9.933 1.00 87.38 109 MET A O 1
ATOM 875 N N . TYR A 1 110 ? -4.082 0.667 -12.104 1.00 81.19 110 TYR A N 1
ATOM 876 C CA . TYR A 1 110 ? -5.342 1.190 -12.623 1.00 81.19 110 TYR A CA 1
ATOM 877 C C . TYR A 1 110 ? -6.218 0.095 -13.241 1.00 81.19 110 TYR A C 1
ATOM 879 O O . TYR A 1 110 ? -6.799 0.268 -14.317 1.00 81.19 110 TYR A O 1
ATOM 887 N N . ARG A 1 111 ? -6.300 -1.075 -12.594 1.00 72.31 111 ARG A N 1
ATOM 888 C CA . ARG A 1 111 ? -7.138 -2.177 -13.085 1.00 72.31 111 ARG A CA 1
ATOM 889 C C . ARG A 1 111 ? -8.592 -1.725 -13.233 1.00 72.31 111 ARG A C 1
ATOM 891 O O . ARG A 1 111 ? -9.319 -1.561 -12.259 1.00 72.31 111 ARG A O 1
ATOM 898 N N . SER A 1 112 ? -9.021 -1.564 -14.483 1.00 60.94 112 SER A N 1
ATOM 899 C CA . SER A 1 112 ? -10.420 -1.331 -14.829 1.00 60.94 112 SER A CA 1
ATOM 900 C C . SER A 1 112 ? -11.227 -2.595 -14.533 1.00 60.94 112 SER A C 1
ATOM 902 O O . SER A 1 112 ? -10.882 -3.681 -15.004 1.00 60.94 112 SER A O 1
ATOM 904 N N . VAL A 1 113 ? -12.303 -2.455 -13.761 1.00 50.31 113 VAL A N 1
ATOM 905 C CA . VAL A 1 113 ? -13.304 -3.508 -13.576 1.00 50.31 113 VAL A CA 1
ATOM 906 C C . VAL A 1 113 ? -14.495 -3.183 -14.467 1.00 50.31 113 VAL A C 1
ATOM 908 O O . VAL A 1 113 ? -15.156 -2.171 -14.260 1.00 50.31 113 VAL A O 1
ATOM 911 N N . GLY A 1 114 ? -14.747 -4.028 -15.469 1.00 46.94 114 GLY A N 1
ATOM 912 C CA . GLY A 1 114 ? -15.975 -3.994 -16.269 1.00 46.94 114 GLY A CA 1
ATOM 913 C C . GLY A 1 114 ? -15.764 -4.143 -17.776 1.00 46.94 114 GLY A C 1
ATOM 914 O O . GLY A 1 114 ? -15.172 -3.284 -18.429 1.00 46.94 114 GLY A O 1
ATOM 915 N N . GLY A 1 115 ? -16.291 -5.244 -18.325 1.00 43.31 115 GLY A N 1
ATOM 916 C CA . GLY A 1 115 ? -16.527 -5.438 -19.753 1.00 43.31 115 GLY A CA 1
ATOM 917 C C . GLY A 1 115 ? -17.787 -4.693 -20.201 1.00 43.31 115 GLY A C 1
ATOM 918 O O . GLY A 1 115 ? -18.815 -4.754 -19.536 1.00 43.31 115 GLY A O 1
ATOM 919 N N . GLY A 1 116 ? -17.696 -3.980 -21.323 1.00 46.59 116 GLY A N 1
ATOM 920 C CA . GLY A 1 116 ? -18.790 -3.184 -21.887 1.00 46.59 116 GLY A CA 1
ATOM 921 C C . GLY A 1 116 ? -18.398 -1.732 -22.187 1.00 46.59 116 GLY A C 1
ATOM 922 O O . GLY A 1 116 ? -17.267 -1.314 -21.941 1.00 46.59 116 GLY A O 1
ATOM 923 N N . ARG A 1 117 ? -19.337 -0.968 -22.768 1.00 46.25 117 ARG A N 1
ATOM 924 C CA . ARG A 1 117 ? -19.128 0.413 -23.257 1.00 46.25 117 ARG A CA 1
ATOM 925 C C . ARG A 1 117 ? -19.058 1.487 -22.159 1.00 46.25 117 ARG A C 1
ATOM 927 O O . ARG A 1 117 ? -18.588 2.580 -22.449 1.00 46.25 117 ARG A O 1
ATOM 934 N N . LEU A 1 118 ? -19.461 1.194 -20.920 1.00 42.06 118 LEU A N 1
ATOM 935 C CA . LEU A 1 118 ? -19.262 2.081 -19.768 1.00 42.06 118 LEU A CA 1
ATOM 936 C C . LEU A 1 118 ? -18.184 1.504 -18.846 1.00 42.06 118 LEU A C 1
ATOM 938 O O . LEU A 1 118 ? -18.452 0.639 -18.017 1.00 42.06 118 LEU A O 1
ATOM 942 N N . ARG A 1 119 ? -16.950 1.994 -18.997 1.00 46.47 119 ARG A N 1
ATOM 943 C CA . ARG A 1 119 ? -15.868 1.778 -18.029 1.00 46.47 119 ARG A CA 1
ATOM 944 C C . ARG A 1 119 ? -15.956 2.852 -16.953 1.00 46.47 119 ARG A C 1
ATOM 946 O O . ARG A 1 119 ? -15.367 3.916 -17.097 1.00 46.47 119 ARG A O 1
ATOM 953 N N . LEU A 1 120 ? -16.687 2.577 -15.883 1.00 48.75 120 LEU A N 1
ATOM 954 C CA . LEU A 1 120 ? -16.692 3.415 -14.690 1.00 48.75 120 LEU A CA 1
ATOM 955 C C . LEU A 1 120 ? -16.529 2.523 -13.472 1.00 48.75 120 LEU A C 1
ATOM 957 O O . LEU A 1 120 ? -17.499 1.903 -13.063 1.00 48.75 120 LEU A O 1
ATOM 961 N N . VAL A 1 121 ? -15.330 2.501 -12.886 1.00 48.03 121 VAL A N 1
ATOM 962 C CA . VAL A 1 121 ? -15.182 2.396 -11.428 1.00 48.03 121 VAL A CA 1
ATOM 963 C C . VAL A 1 121 ? -13.904 3.134 -11.026 1.00 48.03 121 VAL A C 1
ATOM 965 O O . VAL A 1 121 ? -12.805 2.753 -11.433 1.00 48.03 121 VAL A O 1
ATOM 968 N N . TYR A 1 122 ? -14.070 4.188 -10.226 1.00 53.66 122 TYR A N 1
ATOM 969 C CA . TYR A 1 122 ? -13.018 4.894 -9.498 1.00 53.66 122 TYR A CA 1
ATOM 970 C C . TYR A 1 122 ? -12.412 3.945 -8.461 1.00 53.66 122 TYR A C 1
ATOM 972 O O . TYR A 1 122 ? -12.877 3.869 -7.327 1.00 53.66 122 TYR A O 1
ATOM 980 N N . ARG A 1 123 ? -11.420 3.149 -8.860 1.00 67.12 123 ARG A N 1
ATOM 981 C CA . ARG A 1 123 ? -10.604 2.406 -7.900 1.00 67.12 123 ARG A CA 1
ATOM 982 C C . ARG A 1 123 ? -9.452 3.278 -7.413 1.00 67.12 123 ARG A C 1
ATOM 984 O O . ARG A 1 123 ? -8.942 4.071 -8.210 1.00 67.12 123 ARG A O 1
ATOM 991 N N . PRO A 1 124 ? -9.025 3.111 -6.148 1.00 80.12 124 PRO A N 1
ATOM 992 C CA . PRO A 1 124 ? -7.781 3.701 -5.686 1.00 80.12 124 PRO A CA 1
ATOM 993 C C . PRO A 1 124 ? -6.652 3.316 -6.641 1.00 80.12 124 PRO A C 1
ATOM 995 O O . PRO A 1 124 ? -6.515 2.152 -7.034 1.00 80.12 124 PRO A O 1
ATOM 998 N N . VAL A 1 125 ? -5.855 4.304 -7.037 1.00 89.75 125 VAL A N 1
ATOM 999 C CA . VAL A 1 125 ? -4.666 4.062 -7.845 1.00 89.75 125 VAL A CA 1
ATOM 1000 C C . VAL A 1 125 ? -3.573 3.574 -6.903 1.00 89.75 125 VAL A C 1
ATOM 1002 O O . VAL A 1 125 ? -2.935 4.364 -6.214 1.00 89.75 125 VAL A O 1
ATOM 1005 N N . THR A 1 126 ? -3.397 2.256 -6.824 1.00 93.12 126 THR A N 1
ATOM 1006 C CA . THR A 1 126 ? -2.512 1.629 -5.832 1.00 93.12 126 THR A CA 1
ATOM 1007 C C . THR A 1 126 ? -1.790 0.408 -6.387 1.00 93.12 126 THR A C 1
ATOM 1009 O O . THR A 1 126 ? -2.356 -0.354 -7.174 1.00 93.12 126 THR A O 1
ATOM 1012 N N . MET A 1 127 ? -0.551 0.189 -5.941 1.00 92.75 127 MET A N 1
ATOM 1013 C CA . MET A 1 127 ? 0.176 -1.069 -6.159 1.00 92.75 127 MET A CA 1
ATOM 1014 C C . MET A 1 127 ? -0.372 -2.224 -5.299 1.00 92.75 127 MET A C 1
ATOM 1016 O O . MET A 1 127 ? -0.114 -3.391 -5.580 1.00 92.75 127 MET A O 1
ATOM 1020 N N . ILE A 1 128 ? -1.165 -1.930 -4.268 1.00 94.38 128 ILE A N 1
ATOM 1021 C CA . ILE A 1 128 ? -1.712 -2.923 -3.339 1.00 94.38 128 ILE A CA 1
ATOM 1022 C C . ILE A 1 128 ? -3.223 -3.003 -3.557 1.00 94.38 128 ILE A C 1
ATOM 1024 O O . ILE A 1 128 ? -4.033 -2.442 -2.823 1.00 94.38 128 ILE A O 1
ATOM 1028 N N . GLN A 1 129 ? -3.621 -3.679 -4.631 1.00 92.94 129 GLN A N 1
ATOM 1029 C CA . GLN A 1 129 ? -5.033 -3.937 -4.918 1.00 92.94 129 GLN A CA 1
ATOM 1030 C C . GLN A 1 129 ? -5.595 -4.953 -3.912 1.00 92.94 129 GLN A C 1
ATOM 1032 O O . GLN A 1 129 ? -4.927 -5.935 -3.583 1.00 92.94 129 GLN A O 1
ATOM 1037 N N . SER A 1 130 ? -6.834 -4.766 -3.457 1.00 92.88 130 SER A N 1
ATOM 1038 C CA . SER A 1 130 ? -7.457 -5.648 -2.458 1.00 92.88 130 SER A CA 1
ATOM 1039 C C . SER A 1 130 ? -7.513 -7.117 -2.905 1.00 92.88 130 SER A C 1
ATOM 1041 O O . SER A 1 130 ? -7.299 -8.015 -2.093 1.00 92.88 130 SER A O 1
ATOM 1043 N N . GLU A 1 131 ? -7.707 -7.384 -4.203 1.00 91.50 131 GLU A N 1
ATOM 1044 C CA . GLU A 1 131 ? -7.704 -8.745 -4.765 1.00 91.50 131 GLU A CA 1
ATOM 1045 C C . GLU A 1 131 ? -6.303 -9.351 -4.909 1.00 91.50 131 GLU A C 1
ATOM 1047 O O . GLU A 1 131 ? -6.169 -10.528 -5.240 1.00 91.50 131 GLU A O 1
ATOM 1052 N N . ARG A 1 132 ? -5.254 -8.548 -4.722 1.00 94.38 132 ARG A N 1
ATOM 1053 C CA . ARG A 1 132 ? -3.859 -9.003 -4.735 1.00 94.38 132 ARG A CA 1
ATOM 1054 C C . ARG A 1 132 ? -3.341 -9.309 -3.344 1.00 94.38 132 ARG A C 1
ATOM 1056 O O . ARG A 1 132 ? -2.296 -9.942 -3.239 1.00 94.38 132 ARG A O 1
ATOM 1063 N N . ILE A 1 133 ? -4.066 -8.918 -2.299 1.00 95.25 133 ILE A N 1
ATOM 1064 C CA . ILE A 1 133 ? -3.756 -9.311 -0.929 1.00 95.25 133 ILE A CA 1
ATOM 1065 C C . ILE A 1 133 ? -4.076 -10.802 -0.789 1.00 95.25 133 ILE A C 1
ATOM 1067 O O . ILE A 1 133 ? -5.225 -11.224 -0.906 1.00 95.25 133 ILE A O 1
ATOM 1071 N N . THR A 1 134 ? -3.058 -11.627 -0.578 1.00 95.31 134 THR A N 1
ATOM 1072 C CA . THR A 1 134 ? -3.192 -13.085 -0.462 1.00 95.31 134 THR A CA 1
ATOM 1073 C C . THR A 1 134 ? -3.486 -13.494 0.974 1.00 95.31 134 THR A C 1
ATOM 1075 O O . THR A 1 134 ? -4.315 -14.375 1.207 1.00 95.31 134 THR A O 1
ATOM 1078 N N . ARG A 1 135 ? -2.895 -12.788 1.941 1.00 95.25 135 ARG A N 1
ATOM 1079 C CA . ARG A 1 135 ? -3.103 -12.985 3.376 1.00 95.25 135 ARG A CA 1
ATOM 1080 C C . ARG A 1 135 ? -3.321 -11.640 4.052 1.00 95.25 135 ARG A C 1
ATOM 1082 O O . ARG A 1 135 ? -2.630 -10.679 3.746 1.00 95.25 135 ARG A O 1
ATOM 1089 N N . CYS A 1 136 ? -4.261 -11.580 4.984 1.00 95.81 136 CYS A N 1
ATOM 1090 C CA . CYS A 1 136 ? -4.465 -10.440 5.869 1.00 95.81 136 CYS A CA 1
ATOM 1091 C C . CYS A 1 136 ? -4.779 -11.008 7.248 1.00 95.81 136 CYS A C 1
ATOM 1093 O O . CYS A 1 136 ? -5.606 -11.906 7.346 1.00 95.81 136 CYS A O 1
ATOM 1095 N N . VAL A 1 137 ? -4.084 -10.536 8.276 1.00 94.69 137 VAL A N 1
ATOM 1096 C CA . VAL A 1 137 ? -4.343 -10.897 9.670 1.00 94.69 137 VAL A CA 1
ATOM 1097 C C . VAL A 1 137 ? -4.441 -9.599 10.446 1.00 94.69 137 VAL A C 1
ATOM 1099 O O . VAL A 1 137 ? -3.526 -8.780 10.365 1.00 94.69 137 VAL A O 1
ATOM 1102 N N . ALA A 1 138 ? -5.534 -9.419 11.180 1.00 94.88 138 ALA A N 1
ATOM 1103 C CA . ALA A 1 138 ? -5.771 -8.247 12.007 1.00 94.88 138 ALA A CA 1
ATOM 1104 C C . ALA A 1 138 ? -6.164 -8.673 13.424 1.00 94.88 138 ALA A C 1
ATOM 1106 O O . ALA A 1 138 ? -7.030 -9.526 13.608 1.00 94.88 138 ALA A O 1
ATOM 1107 N N . GLU A 1 139 ? -5.546 -8.056 14.423 1.00 94.31 139 GLU A N 1
ATOM 1108 C CA . GLU A 1 139 ? -5.941 -8.147 15.821 1.00 94.31 139 GLU A CA 1
ATOM 1109 C C . GLU A 1 139 ? -6.629 -6.837 16.213 1.00 94.31 139 GLU A C 1
ATOM 1111 O O . GLU A 1 139 ? -6.016 -5.770 16.181 1.00 94.31 139 GLU A O 1
ATOM 1116 N N . VAL A 1 140 ? -7.910 -6.915 16.573 1.00 94.44 140 VAL A N 1
ATOM 1117 C CA . VAL A 1 140 ? -8.710 -5.756 16.990 1.00 94.44 140 VAL A CA 1
ATOM 1118 C C . VAL A 1 140 ? -8.751 -5.687 18.516 1.00 94.44 140 VAL A C 1
ATOM 1120 O O . VAL A 1 140 ? -9.113 -6.656 19.181 1.00 94.44 140 VAL A O 1
ATOM 1123 N N . LYS A 1 141 ? -8.397 -4.527 19.075 1.00 94.25 141 LYS A N 1
ATOM 1124 C CA . LYS A 1 141 ? -8.393 -4.217 20.510 1.00 94.25 141 LYS A CA 1
ATOM 1125 C C . LYS A 1 141 ? -9.108 -2.887 20.746 1.00 94.25 141 LYS A C 1
ATOM 1127 O O . LYS A 1 141 ? -8.500 -1.821 20.667 1.00 94.25 141 LYS A O 1
ATOM 1132 N N . GLY A 1 142 ? -10.407 -2.952 21.039 1.00 93.94 142 GLY A N 1
ATOM 1133 C CA . GLY A 1 142 ? -11.238 -1.761 21.236 1.00 93.94 142 GLY A CA 1
ATOM 1134 C C . GLY A 1 142 ? -11.302 -0.905 19.968 1.00 93.94 142 GLY A C 1
ATOM 1135 O O . GLY A 1 142 ? -11.726 -1.382 18.920 1.00 93.94 142 GLY A O 1
ATOM 1136 N N . GLU A 1 143 ? -10.851 0.346 20.060 1.00 95.75 143 GLU A N 1
ATOM 1137 C CA . GLU A 1 143 ? -10.832 1.324 18.956 1.00 95.75 143 GLU A CA 1
ATOM 1138 C C . GLU A 1 143 ? -9.530 1.302 18.141 1.00 95.75 143 GLU A C 1
ATOM 1140 O O . GLU A 1 143 ? -9.222 2.229 17.393 1.00 95.75 143 GLU A O 1
ATOM 1145 N N . SER A 1 144 ? -8.712 0.267 18.306 1.00 96.50 144 SER A N 1
ATOM 1146 C CA . SER A 1 144 ? -7.457 0.102 17.576 1.00 96.50 144 SER A CA 1
ATOM 1147 C C . SER A 1 144 ? -7.362 -1.295 16.983 1.00 96.50 144 SER A C 1
ATOM 1149 O O . SER A 1 144 ? -7.881 -2.258 17.546 1.00 96.50 144 SER A O 1
ATOM 1151 N N . ALA A 1 145 ? -6.682 -1.412 15.850 1.00 96.12 145 ALA A N 1
ATOM 1152 C CA . ALA A 1 145 ? -6.349 -2.692 15.252 1.00 96.12 145 ALA A CA 1
ATOM 1153 C C . ALA A 1 145 ? -4.922 -2.662 14.711 1.00 96.12 145 ALA A C 1
ATOM 1155 O O . ALA A 1 145 ? -4.470 -1.648 14.185 1.00 96.12 145 ALA A O 1
ATOM 1156 N N . THR A 1 146 ? -4.210 -3.773 14.830 1.00 97.25 146 THR A N 1
ATOM 1157 C CA . THR A 1 146 ? -2.886 -3.945 14.227 1.00 97.25 146 THR A CA 1
ATOM 1158 C C . THR A 1 146 ? -2.859 -5.238 13.443 1.00 97.25 146 THR A C 1
ATOM 1160 O O . THR A 1 146 ? -3.588 -6.183 13.742 1.00 97.25 146 THR A O 1
ATOM 1163 N N . GLY A 1 147 ? -2.038 -5.294 12.405 1.00 96.31 147 GLY A N 1
ATOM 1164 C CA . GLY A 1 147 ? -2.030 -6.465 11.553 1.00 96.31 147 GLY A CA 1
ATOM 1165 C C . GLY A 1 147 ? -0.882 -6.517 10.573 1.00 96.31 147 GLY A C 1
ATOM 1166 O O . GLY A 1 147 ? 0.008 -5.665 10.545 1.00 96.31 147 GLY A O 1
ATOM 1167 N N . SER A 1 148 ? -0.917 -7.556 9.753 1.00 96.69 148 SER A N 1
ATOM 1168 C CA . SER A 1 148 ? -0.001 -7.741 8.637 1.00 96.69 148 SER A CA 1
ATOM 1169 C C . SER A 1 148 ? -0.744 -8.277 7.430 1.00 96.69 148 SER A C 1
ATOM 1171 O O . SER A 1 148 ? -1.701 -9.045 7.563 1.00 96.69 148 SER A O 1
ATOM 1173 N N . PHE A 1 149 ? -0.272 -7.911 6.249 1.00 96.81 149 PHE A N 1
ATOM 1174 C CA . PHE A 1 149 ? -0.808 -8.414 5.000 1.00 96.81 149 PHE A CA 1
ATOM 1175 C C . PHE A 1 149 ? 0.309 -8.766 4.029 1.00 96.81 149 PHE A C 1
ATOM 1177 O O . PHE A 1 149 ? 1.337 -8.094 3.975 1.00 96.81 149 PHE A O 1
ATOM 1184 N N . ASP A 1 150 ? 0.051 -9.801 3.239 1.00 96.19 150 ASP A N 1
ATOM 1185 C CA . ASP A 1 150 ? 0.894 -10.233 2.135 1.00 96.19 150 ASP A CA 1
ATOM 1186 C C . ASP A 1 150 ? 0.149 -9.953 0.834 1.00 96.19 150 ASP A C 1
ATOM 1188 O O . ASP A 1 150 ? -1.068 -10.147 0.751 1.00 96.19 150 ASP A O 1
ATOM 1192 N N . PHE A 1 151 ? 0.862 -9.511 -0.194 1.00 95.81 151 PHE A N 1
ATOM 1193 C CA . PHE A 1 151 ? 0.297 -9.262 -1.511 1.00 95.81 151 PHE A CA 1
ATOM 1194 C C . PHE A 1 151 ? 1.165 -9.862 -2.606 1.00 95.81 151 PHE A C 1
ATOM 1196 O O . PHE A 1 151 ? 2.391 -9.874 -2.525 1.00 95.81 151 PHE A O 1
ATOM 1203 N N . HIS A 1 152 ? 0.510 -10.347 -3.655 1.00 95.06 152 HIS A N 1
ATOM 1204 C CA . HIS A 1 152 ? 1.162 -10.992 -4.781 1.00 95.06 152 HIS A CA 1
ATOM 1205 C C . HIS A 1 152 ? 0.515 -10.550 -6.090 1.00 95.06 152 HIS A C 1
ATOM 1207 O O . HIS A 1 152 ? -0.672 -10.780 -6.341 1.00 95.06 152 HIS A O 1
ATOM 1213 N N .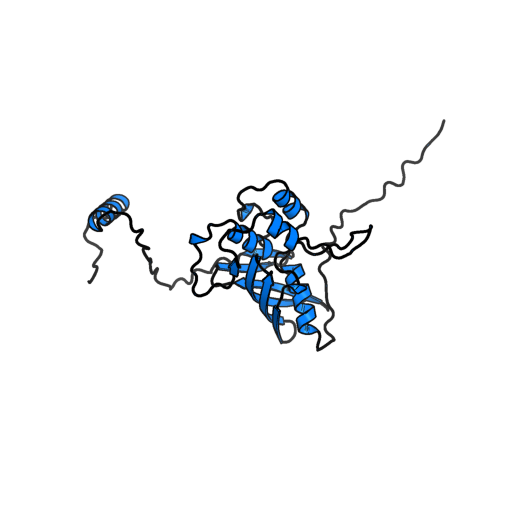 VAL A 1 153 ? 1.321 -9.942 -6.954 1.00 93.44 153 VAL A N 1
ATOM 1214 C CA . VAL A 1 153 ? 0.949 -9.569 -8.312 1.00 93.44 153 VAL A CA 1
ATOM 1215 C C . VAL A 1 153 ? 1.680 -10.495 -9.279 1.00 93.44 153 VAL A C 1
ATOM 1217 O O . VAL A 1 153 ? 2.894 -10.356 -9.465 1.00 93.44 153 VAL A O 1
ATOM 1220 N N . PRO A 1 154 ? 0.958 -11.419 -9.938 1.00 91.19 154 PRO A N 1
ATOM 1221 C CA . PRO A 1 154 ? 1.573 -12.420 -10.792 1.00 91.19 154 PRO A CA 1
ATOM 1222 C C 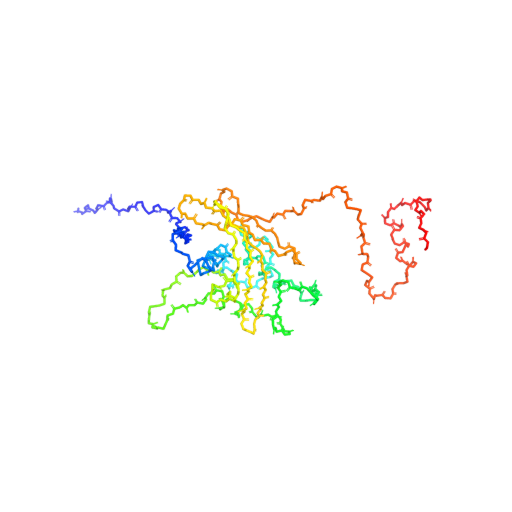. PRO A 1 154 ? 2.514 -11.802 -11.824 1.00 91.19 154 PRO A C 1
ATOM 1224 O O . PRO A 1 154 ? 2.116 -10.917 -12.585 1.00 91.19 154 PRO A O 1
ATOM 1227 N N . LYS A 1 155 ? 3.743 -12.327 -11.882 1.00 89.25 155 LYS A N 1
ATOM 1228 C CA . LYS A 1 155 ? 4.796 -11.920 -12.828 1.00 89.25 155 LYS A CA 1
ATOM 1229 C C . LYS A 1 155 ? 5.268 -10.467 -12.692 1.00 89.25 155 LYS A C 1
ATOM 1231 O O . LYS A 1 155 ? 5.906 -9.978 -13.618 1.00 89.25 155 LYS A O 1
ATOM 1236 N N . LEU A 1 156 ? 4.940 -9.764 -11.606 1.00 90.38 156 LEU A N 1
ATOM 1237 C CA . LEU A 1 156 ? 5.411 -8.395 -11.383 1.00 90.38 156 LEU A CA 1
ATOM 1238 C C . LEU A 1 156 ? 6.139 -8.281 -10.052 1.00 90.38 156 LEU A C 1
ATOM 1240 O O . LEU A 1 156 ? 7.351 -8.095 -10.048 1.00 90.38 156 LEU A O 1
ATOM 1244 N N . TYR A 1 157 ? 5.432 -8.411 -8.935 1.00 91.69 157 TYR A N 1
ATOM 1245 C CA . TYR A 1 157 ? 6.015 -8.218 -7.611 1.00 91.69 157 TYR A CA 1
ATOM 1246 C C . TYR A 1 157 ? 5.193 -8.903 -6.529 1.00 91.69 157 TYR A C 1
ATOM 1248 O O . TYR A 1 157 ? 4.018 -9.219 -6.714 1.00 91.69 157 TYR A O 1
ATOM 1256 N N . GLU A 1 158 ? 5.811 -9.077 -5.374 1.00 93.44 158 GLU A N 1
ATOM 1257 C CA . GLU A 1 158 ? 5.143 -9.473 -4.144 1.00 93.44 158 GLU A CA 1
ATOM 1258 C C . GLU A 1 158 ? 5.768 -8.768 -2.947 1.00 93.44 158 GLU A C 1
ATOM 1260 O O . GLU A 1 158 ? 6.888 -8.255 -3.024 1.00 93.44 158 GLU A O 1
ATOM 1265 N N . GLY A 1 159 ? 5.038 -8.742 -1.840 1.00 93.25 159 GLY A N 1
ATOM 1266 C CA . GLY A 1 159 ? 5.531 -8.160 -0.610 1.00 93.25 159 GLY A CA 1
ATOM 1267 C C . GLY A 1 159 ? 4.663 -8.463 0.598 1.00 93.25 159 GLY A C 1
ATOM 1268 O O . GLY A 1 159 ? 3.616 -9.101 0.499 1.00 93.25 159 GLY A O 1
ATOM 1269 N N . SER A 1 160 ? 5.134 -7.992 1.745 1.00 95.00 160 SER A N 1
ATOM 1270 C CA . SER A 1 160 ? 4.503 -8.122 3.048 1.00 95.00 160 SER A CA 1
ATOM 1271 C C . SER A 1 160 ? 4.719 -6.844 3.844 1.00 95.00 160 SER A C 1
ATOM 1273 O O . SER A 1 160 ? 5.838 -6.335 3.920 1.00 95.00 160 SER A O 1
ATOM 1275 N N . ALA A 1 161 ? 3.660 -6.322 4.447 1.00 96.19 161 ALA A N 1
ATOM 1276 C CA . ALA A 1 161 ? 3.721 -5.116 5.258 1.00 96.19 161 ALA A CA 1
ATOM 1277 C C . ALA A 1 161 ? 2.879 -5.270 6.523 1.00 96.19 161 ALA A C 1
ATOM 1279 O O . ALA A 1 161 ? 1.942 -6.070 6.591 1.00 96.19 161 ALA A O 1
ATOM 1280 N N . LYS A 1 162 ? 3.218 -4.477 7.536 1.00 97.19 162 LYS A N 1
ATOM 1281 C CA . LYS A 1 162 ? 2.397 -4.302 8.732 1.00 97.19 162 LYS A CA 1
ATOM 1282 C C . LYS A 1 162 ? 1.553 -3.047 8.604 1.00 97.19 162 LYS A C 1
ATOM 1284 O O . LYS A 1 162 ? 1.933 -2.114 7.895 1.00 97.19 162 LYS A O 1
ATOM 1289 N N . PHE A 1 163 ? 0.428 -3.034 9.304 1.00 98.00 163 PHE A N 1
ATOM 1290 C CA . PHE A 1 163 ? -0.432 -1.865 9.393 1.00 98.00 163 PHE A CA 1
ATOM 1291 C C . PHE A 1 163 ? -0.960 -1.665 10.812 1.00 98.00 163 PHE A C 1
ATOM 1293 O O . PHE A 1 163 ? -1.144 -2.631 11.561 1.00 98.00 163 PHE A O 1
ATOM 1300 N N . SER A 1 164 ? -1.263 -0.409 11.125 1.00 97.88 164 SER A N 1
ATOM 1301 C CA . SER A 1 164 ? -2.066 -0.024 12.285 1.00 97.88 164 SER A CA 1
ATOM 1302 C C . SER A 1 164 ? -3.292 0.741 11.805 1.00 97.88 164 SER A C 1
ATOM 1304 O O . SER A 1 164 ? -3.224 1.522 10.853 1.00 97.88 164 SER A O 1
ATOM 1306 N N . ALA A 1 165 ? -4.418 0.526 12.469 1.00 96.75 165 ALA A N 1
ATOM 1307 C CA . ALA A 1 165 ? -5.685 1.169 12.181 1.00 96.75 165 ALA A CA 1
ATOM 1308 C C . ALA A 1 165 ? -6.341 1.678 13.465 1.00 96.75 165 ALA A C 1
ATOM 1310 O O . ALA A 1 165 ? -6.148 1.114 14.546 1.00 96.75 165 ALA A O 1
ATOM 1311 N N . LYS A 1 166 ? -7.136 2.736 13.335 1.00 95.94 166 LYS A N 1
ATOM 1312 C CA . LYS A 1 166 ? -7.930 3.312 14.421 1.00 95.94 166 LYS A CA 1
ATOM 1313 C C . LYS A 1 166 ? -9.381 3.441 13.999 1.00 95.94 166 LYS A C 1
ATOM 1315 O O . LYS A 1 166 ? -9.669 3.633 12.819 1.00 95.94 166 LYS A O 1
ATOM 1320 N N . LYS A 1 167 ? -10.279 3.332 14.971 1.00 93.88 167 LYS A N 1
ATOM 1321 C CA . LYS A 1 167 ? -11.693 3.613 14.772 1.00 93.88 167 LYS A CA 1
ATOM 1322 C C . LYS A 1 167 ? -11.931 5.117 14.938 1.00 93.88 167 LYS A C 1
ATOM 1324 O O . LYS A 1 167 ? -11.552 5.686 15.958 1.00 93.88 167 LYS A O 1
ATOM 1329 N N . VAL A 1 168 ? -12.532 5.753 13.940 1.00 91.50 168 VAL A N 1
ATOM 1330 C CA . VAL A 1 168 ? -12.934 7.164 13.944 1.00 91.50 168 VAL A CA 1
ATOM 1331 C C . VAL A 1 168 ? -14.450 7.196 13.770 1.00 91.50 168 VAL A C 1
ATOM 1333 O O . VAL A 1 168 ? -14.979 6.937 12.691 1.00 91.50 168 VAL A O 1
ATOM 1336 N N . GLY A 1 169 ? -15.169 7.434 14.869 1.00 90.00 169 GLY A N 1
ATOM 1337 C CA . GLY A 1 169 ? -16.620 7.249 14.904 1.00 90.00 169 GLY A CA 1
ATOM 1338 C C . GLY A 1 169 ? -16.997 5.779 14.693 1.00 90.00 169 GLY A C 1
ATOM 1339 O O . GLY A 1 169 ? -16.593 4.909 15.467 1.00 90.00 169 GLY A O 1
ATOM 1340 N N . ASP A 1 170 ? -17.760 5.499 13.638 1.00 88.19 170 ASP A N 1
ATOM 1341 C CA . ASP A 1 170 ? -18.188 4.138 13.288 1.00 88.19 170 ASP A CA 1
ATOM 1342 C C . ASP A 1 170 ? -17.273 3.432 12.286 1.00 88.19 170 ASP A C 1
ATOM 1344 O O . ASP A 1 170 ? -17.463 2.239 12.027 1.00 88.19 170 ASP A O 1
ATOM 1348 N N . ASP A 1 171 ? -16.260 4.135 11.787 1.00 89.00 171 ASP A N 1
ATOM 1349 C CA . ASP A 1 171 ? -15.452 3.699 10.661 1.00 89.00 171 ASP A CA 1
ATOM 1350 C C . ASP A 1 171 ? -14.007 3.405 11.057 1.00 89.00 171 ASP A C 1
ATOM 1352 O O . ASP A 1 171 ? -13.454 3.988 11.987 1.00 89.00 171 ASP A O 1
ATOM 1356 N N . TRP A 1 172 ? -13.383 2.469 10.344 1.00 93.31 172 TRP A N 1
ATOM 1357 C CA . TRP A 1 172 ? -11.972 2.138 10.512 1.00 93.31 172 TRP A CA 1
ATOM 1358 C C . TRP A 1 172 ? -11.107 2.871 9.497 1.00 93.31 172 TRP A C 1
ATOM 1360 O O . TRP A 1 172 ? -11.386 2.842 8.301 1.00 93.31 172 TRP A O 1
ATOM 1370 N N . GLU A 1 173 ? -9.992 3.421 9.965 1.00 94.31 173 GLU A N 1
ATOM 1371 C CA . GLU A 1 173 ? -8.989 4.063 9.124 1.00 94.31 173 GLU A CA 1
ATOM 1372 C C . GLU A 1 173 ? -7.609 3.457 9.358 1.00 94.31 173 GLU A C 1
ATOM 1374 O O . GLU A 1 173 ? -7.194 3.261 10.502 1.00 94.31 173 GLU A O 1
ATOM 1379 N N . ILE A 1 174 ? -6.871 3.183 8.278 1.00 96.75 174 ILE A N 1
ATOM 1380 C CA . ILE A 1 174 ? -5.452 2.828 8.380 1.00 96.75 174 ILE A CA 1
ATOM 1381 C C . ILE A 1 174 ? -4.660 4.104 8.659 1.00 96.75 174 ILE A C 1
ATOM 1383 O O . ILE A 1 174 ? -4.764 5.078 7.914 1.00 96.75 174 ILE A O 1
ATOM 1387 N N . VAL A 1 175 ? -3.848 4.078 9.711 1.00 96.88 175 VAL A N 1
ATOM 1388 C CA . VAL A 1 175 ? -3.066 5.232 10.176 1.00 96.88 175 VAL A CA 1
ATOM 1389 C C . VAL A 1 175 ? -1.561 5.012 10.071 1.00 96.88 175 VAL A C 1
ATOM 1391 O O . VAL A 1 175 ? -0.788 5.934 10.300 1.00 96.88 175 VAL A O 1
ATOM 1394 N N . GLU A 1 176 ? -1.119 3.801 9.739 1.00 97.88 176 GLU A N 1
ATOM 1395 C CA . GLU A 1 176 ? 0.299 3.459 9.685 1.00 97.88 176 GLU A CA 1
ATOM 1396 C C . GLU A 1 176 ? 0.548 2.282 8.745 1.00 97.88 176 GLU A C 1
ATOM 1398 O O . GLU A 1 176 ? -0.218 1.314 8.743 1.00 97.88 176 GLU A O 1
ATOM 1403 N N . PHE A 1 177 ? 1.657 2.347 8.010 1.00 97.88 177 PHE A N 1
ATOM 1404 C CA . PHE A 1 177 ? 2.232 1.218 7.289 1.00 97.88 177 PHE A CA 1
ATOM 1405 C C . PHE A 1 177 ? 3.714 1.062 7.613 1.00 97.88 177 PHE A C 1
ATOM 1407 O O . PHE A 1 177 ? 4.454 2.043 7.730 1.00 97.88 177 PHE A O 1
ATOM 1414 N N . GLU A 1 178 ? 4.167 -0.188 7.681 1.00 95.44 178 GLU A N 1
ATOM 1415 C CA . GLU A 1 178 ? 5.555 -0.503 7.995 1.00 95.44 178 GLU A CA 1
ATOM 1416 C C . GLU A 1 178 ? 6.096 -1.687 7.175 1.00 95.44 178 GLU A C 1
ATOM 1418 O O . GLU A 1 178 ? 5.542 -2.790 7.175 1.00 95.44 178 GLU A O 1
ATOM 1423 N N . MET A 1 179 ? 7.242 -1.457 6.527 1.00 92.88 179 MET A N 1
ATOM 1424 C CA . MET A 1 179 ? 8.100 -2.447 5.873 1.00 92.88 179 MET A CA 1
ATOM 1425 C C . MET A 1 179 ? 9.561 -2.194 6.293 1.00 92.88 179 MET A C 1
ATOM 1427 O O . MET A 1 179 ? 10.378 -1.660 5.536 1.00 92.88 179 MET A O 1
ATOM 1431 N N . LYS A 1 180 ? 9.881 -2.565 7.543 1.00 85.12 180 LYS A N 1
ATOM 1432 C CA . LYS A 1 180 ? 11.193 -2.372 8.189 1.00 85.12 180 LYS A CA 1
ATOM 1433 C C . LYS A 1 180 ? 12.397 -2.769 7.332 1.00 85.12 180 LYS A C 1
ATOM 1435 O O . LYS A 1 180 ? 13.367 -2.020 7.296 1.00 85.12 180 LYS A O 1
ATOM 1440 N N . THR A 1 181 ? 12.364 -3.919 6.654 1.00 83.44 181 THR A N 1
ATOM 1441 C CA . THR A 1 181 ? 13.541 -4.455 5.939 1.00 83.44 181 THR A CA 1
ATOM 1442 C C . THR A 1 181 ? 13.940 -3.596 4.743 1.00 83.44 181 THR A C 1
ATOM 1444 O O . THR A 1 181 ? 15.078 -3.659 4.300 1.00 83.44 181 THR A O 1
ATOM 1447 N N . ILE A 1 182 ? 13.006 -2.801 4.217 1.00 82.81 182 ILE A N 1
ATOM 1448 C CA . ILE A 1 182 ? 13.229 -1.871 3.103 1.00 82.81 182 ILE A CA 1
ATOM 1449 C C . ILE A 1 182 ? 13.098 -0.403 3.540 1.00 82.81 182 ILE A C 1
ATOM 1451 O O . ILE A 1 182 ? 13.022 0.492 2.702 1.00 82.81 182 ILE A O 1
ATOM 1455 N N . GLY A 1 183 ? 13.076 -0.149 4.854 1.00 85.69 183 GLY A N 1
ATOM 1456 C CA . GLY A 1 183 ? 13.098 1.196 5.430 1.00 85.69 183 GLY A CA 1
ATOM 1457 C C . GLY A 1 183 ? 11.836 2.029 5.195 1.00 85.69 183 GLY A C 1
ATOM 1458 O O . GLY A 1 183 ? 11.903 3.253 5.311 1.00 85.69 183 GLY A O 1
ATOM 1459 N N . ILE A 1 184 ? 10.698 1.406 4.867 1.00 90.25 184 ILE A N 1
ATOM 1460 C CA . ILE A 1 184 ? 9.421 2.124 4.783 1.00 90.25 184 ILE A CA 1
ATOM 1461 C C . ILE A 1 184 ? 8.765 2.103 6.158 1.00 90.25 184 ILE A C 1
ATOM 1463 O O . ILE A 1 184 ? 8.442 1.043 6.691 1.00 90.25 184 ILE A O 1
ATOM 1467 N N . HIS A 1 185 ? 8.517 3.286 6.700 1.00 94.44 185 HIS A N 1
ATOM 1468 C CA . HIS A 1 185 ? 7.658 3.488 7.858 1.00 94.44 185 HIS A CA 1
ATOM 1469 C C . HIS A 1 185 ? 6.935 4.814 7.668 1.00 94.44 185 HIS A C 1
ATOM 1471 O O . HIS A 1 185 ? 7.573 5.867 7.645 1.00 94.44 185 HIS A O 1
ATOM 1477 N N . ILE A 1 186 ? 5.625 4.758 7.452 1.00 95.69 186 ILE A N 1
ATOM 1478 C CA . ILE A 1 186 ? 4.797 5.929 7.160 1.00 95.69 186 ILE A CA 1
ATOM 1479 C C . ILE A 1 186 ? 3.584 5.949 8.082 1.00 95.69 186 ILE A C 1
ATOM 1481 O O . ILE A 1 186 ? 3.005 4.906 8.387 1.00 95.69 186 ILE A O 1
ATOM 1485 N N . THR A 1 187 ? 3.195 7.141 8.509 1.00 96.25 187 THR A N 1
ATOM 1486 C CA . THR A 1 187 ? 2.027 7.381 9.359 1.00 96.25 187 THR A CA 1
ATOM 1487 C C . THR A 1 187 ? 1.146 8.446 8.743 1.00 96.25 187 THR A C 1
ATOM 1489 O O . THR A 1 187 ? 1.650 9.378 8.115 1.00 96.25 187 THR A O 1
ATOM 1492 N N . ARG A 1 188 ? -0.157 8.319 8.962 1.00 93.44 188 ARG A N 1
ATOM 1493 C CA . ARG A 1 188 ? -1.151 9.320 8.607 1.00 93.44 188 ARG A CA 1
ATOM 1494 C C . ARG A 1 188 ? -1.301 10.301 9.762 1.00 93.44 188 ARG A C 1
ATOM 1496 O O . ARG A 1 188 ? -1.485 9.876 10.904 1.00 93.44 188 ARG A O 1
ATOM 1503 N N . ASP A 1 189 ? -1.156 11.588 9.488 1.00 89.69 189 ASP A N 1
ATOM 1504 C CA . ASP A 1 189 ? -1.301 12.623 10.510 1.00 89.69 189 ASP A CA 1
ATOM 1505 C C . ASP A 1 189 ? -2.765 13.051 10.716 1.00 89.69 189 ASP A C 1
ATOM 1507 O O . ASP A 1 189 ? -3.694 12.438 10.190 1.00 89.69 189 ASP A O 1
ATOM 1511 N N . ALA A 1 190 ? -2.972 14.084 11.538 1.00 87.38 190 ALA A N 1
ATOM 1512 C CA . ALA A 1 190 ? -4.300 14.597 11.865 1.00 87.38 190 ALA A CA 1
ATOM 1513 C C . ALA A 1 190 ? -5.006 15.277 10.678 1.00 87.38 190 ALA A C 1
ATOM 1515 O O . ALA A 1 190 ? -6.234 15.316 10.662 1.00 87.38 190 ALA A O 1
ATOM 1516 N N . ASP A 1 191 ? -4.246 15.776 9.700 1.00 86.88 191 ASP A N 1
ATOM 1517 C CA . ASP A 1 191 ? -4.775 16.388 8.477 1.00 86.88 191 ASP A CA 1
ATOM 1518 C C . ASP A 1 191 ? -5.106 15.322 7.414 1.00 86.88 191 ASP A C 1
ATOM 1520 O O . ASP A 1 191 ? -5.703 15.616 6.378 1.00 86.88 191 ASP A O 1
ATOM 1524 N N . GLY A 1 192 ? -4.764 14.058 7.687 1.00 85.31 192 GLY A N 1
ATOM 1525 C CA . GLY A 1 192 ? -5.003 12.926 6.805 1.00 85.31 192 GLY A CA 1
ATOM 1526 C C . GLY A 1 192 ? -3.873 12.674 5.806 1.00 85.31 192 GLY A C 1
ATOM 1527 O O . GLY A 1 192 ? -4.039 11.798 4.951 1.00 85.31 192 GLY A O 1
ATOM 1528 N N . GLU A 1 193 ? -2.742 13.375 5.927 1.00 89.25 193 GLU A N 1
ATOM 1529 C CA . GLU A 1 193 ? -1.591 13.266 5.030 1.00 89.25 193 GLU A CA 1
ATOM 1530 C C . GLU A 1 193 ? -0.638 12.145 5.466 1.00 89.25 193 GLU A C 1
ATOM 1532 O O . GLU A 1 193 ? -0.354 11.953 6.654 1.00 89.25 193 GLU A O 1
ATOM 1537 N N . TRP A 1 194 ? -0.079 11.418 4.495 1.00 93.25 194 TRP A N 1
ATOM 1538 C CA . TRP A 1 194 ? 0.950 10.409 4.755 1.00 93.25 194 TRP A CA 1
ATOM 1539 C C . TRP A 1 194 ? 2.345 11.022 4.864 1.00 93.25 194 TRP A C 1
ATOM 1541 O O . TRP A 1 194 ? 2.831 11.666 3.930 1.00 93.25 194 TRP A O 1
ATOM 1551 N N . LYS A 1 195 ? 3.027 10.745 5.981 1.00 91.94 195 LYS A N 1
ATOM 1552 C CA . LYS A 1 195 ? 4.383 11.226 6.279 1.00 91.94 195 LYS A CA 1
ATOM 1553 C C . LYS A 1 195 ? 5.285 10.074 6.709 1.00 91.94 195 LYS A C 1
ATOM 1555 O O . LYS A 1 195 ? 4.901 9.242 7.529 1.00 91.94 195 LYS A O 1
ATOM 1560 N N . ARG A 1 196 ? 6.514 10.035 6.192 1.00 90.75 196 ARG A N 1
ATOM 1561 C CA . ARG A 1 196 ? 7.545 9.088 6.625 1.00 90.75 196 ARG A CA 1
ATOM 1562 C C . ARG A 1 196 ? 7.993 9.414 8.038 1.00 90.75 196 ARG A C 1
ATOM 1564 O O . ARG A 1 196 ? 8.423 10.528 8.345 1.00 90.75 196 ARG A O 1
ATOM 1571 N N . VAL A 1 197 ? 7.962 8.395 8.882 1.00 89.62 197 VAL A N 1
ATOM 1572 C CA . VAL A 1 197 ? 8.517 8.447 10.225 1.00 89.62 197 VAL A CA 1
ATOM 1573 C C . VAL A 1 197 ? 10.030 8.371 10.086 1.00 89.62 197 VAL A C 1
ATOM 1575 O O . VAL A 1 197 ? 10.589 7.384 9.606 1.00 89.62 197 VAL A O 1
ATOM 1578 N N . LYS A 1 198 ? 10.724 9.444 10.471 1.00 79.69 198 LYS A N 1
ATOM 1579 C CA . LYS A 1 198 ? 12.186 9.401 10.546 1.00 79.69 198 LYS A CA 1
ATOM 1580 C C . LYS A 1 198 ? 12.557 8.384 11.626 1.00 79.69 198 LYS A C 1
ATOM 1582 O O . LYS A 1 198 ? 12.020 8.497 12.731 1.00 79.69 198 LYS A O 1
ATOM 1587 N N . PRO A 1 199 ? 13.471 7.434 11.359 1.00 65.69 199 PRO A N 1
ATOM 1588 C CA . PRO A 1 199 ? 13.963 6.560 12.409 1.00 65.69 199 PRO A CA 1
ATOM 1589 C C . PRO A 1 199 ? 14.511 7.455 13.515 1.00 65.69 199 PRO A C 1
ATOM 1591 O O . PRO A 1 199 ? 15.430 8.250 13.296 1.00 65.69 199 PRO A O 1
ATOM 1594 N N . THR A 1 200 ? 13.871 7.399 14.682 1.00 54.47 200 THR A N 1
ATOM 1595 C CA . THR A 1 200 ? 14.333 8.155 15.839 1.00 54.47 200 THR A CA 1
ATOM 1596 C C . THR A 1 200 ? 15.679 7.556 16.183 1.00 54.47 200 THR A C 1
ATOM 1598 O O . THR A 1 200 ? 15.758 6.403 16.599 1.00 54.47 200 THR A O 1
ATOM 1601 N N . ARG A 1 201 ? 16.744 8.307 15.902 1.00 50.69 201 ARG A N 1
ATOM 1602 C CA . ARG A 1 201 ? 18.119 7.904 16.172 1.00 50.69 201 ARG A CA 1
ATOM 1603 C C . ARG A 1 201 ? 18.201 7.673 17.680 1.00 50.69 201 ARG A C 1
ATOM 1605 O O . ARG A 1 201 ? 18.259 8.640 18.436 1.00 50.69 201 ARG A O 1
ATOM 1612 N N . GLN A 1 202 ? 18.109 6.421 18.129 1.00 44.78 202 GLN A N 1
ATOM 1613 C CA . GLN A 1 202 ? 18.349 6.111 19.531 1.00 44.78 202 GLN A CA 1
ATOM 1614 C C . GLN A 1 202 ? 19.776 6.566 19.821 1.00 44.78 202 GLN A C 1
ATOM 1616 O O . GLN A 1 202 ? 20.717 6.147 19.151 1.00 44.78 202 GLN A O 1
ATOM 1621 N N . ALA A 1 203 ? 19.929 7.479 20.779 1.00 50.81 203 ALA A N 1
ATOM 1622 C CA . ALA A 1 203 ? 21.193 8.147 21.084 1.00 50.81 203 ALA A CA 1
ATOM 1623 C C . ALA A 1 203 ? 22.315 7.195 21.555 1.00 50.81 203 ALA A C 1
ATOM 1625 O O . ALA A 1 203 ? 23.423 7.654 21.809 1.00 50.81 203 ALA A O 1
ATOM 1626 N N . ASN A 1 204 ? 22.042 5.890 21.645 1.00 48.31 204 ASN A N 1
ATOM 1627 C CA . ASN A 1 204 ? 22.913 4.893 22.253 1.00 48.31 204 ASN A CA 1
ATOM 1628 C C . ASN A 1 204 ? 23.311 3.734 21.329 1.00 48.31 204 ASN A C 1
ATOM 1630 O O . ASN A 1 204 ? 23.999 2.837 21.808 1.00 48.31 204 ASN A O 1
ATOM 1634 N N . ASP A 1 205 ? 22.947 3.735 20.042 1.00 41.62 205 ASP A N 1
ATOM 1635 C CA . ASP A 1 205 ? 23.512 2.745 19.119 1.00 41.62 205 ASP A CA 1
ATOM 1636 C C . ASP A 1 205 ? 24.886 3.230 18.634 1.00 41.62 205 ASP A C 1
ATOM 1638 O O . ASP A 1 205 ? 24.962 4.219 17.891 1.00 41.62 205 ASP A O 1
ATOM 1642 N N . PRO A 1 206 ? 26.000 2.586 19.046 1.00 43.53 206 PRO A N 1
ATOM 1643 C CA . PRO A 1 206 ? 27.298 2.908 18.486 1.00 43.53 206 PRO A CA 1
ATOM 1644 C C . PRO A 1 206 ? 27.233 2.643 16.985 1.00 43.53 206 PRO A C 1
ATOM 1646 O O . PRO A 1 206 ? 26.814 1.575 16.542 1.00 43.53 206 PRO A O 1
ATOM 1649 N N . ILE A 1 207 ? 27.648 3.635 16.201 1.00 42.84 207 ILE A N 1
ATOM 1650 C CA . ILE A 1 207 ? 27.758 3.538 14.749 1.00 42.84 207 ILE A CA 1
ATOM 1651 C C . ILE A 1 207 ? 28.683 2.355 14.434 1.00 42.84 207 ILE A C 1
ATOM 1653 O O . ILE A 1 207 ? 29.905 2.500 14.435 1.00 42.84 207 ILE A O 1
ATOM 1657 N N . GLN A 1 208 ? 28.122 1.183 14.135 1.00 41.72 208 GLN A N 1
ATOM 1658 C CA . GLN A 1 208 ? 28.840 0.183 13.362 1.00 41.72 208 GLN A CA 1
ATOM 1659 C C . GLN A 1 208 ? 28.879 0.722 11.938 1.00 41.72 208 GLN A C 1
ATOM 1661 O O . GLN A 1 208 ? 27.980 0.497 11.132 1.00 41.72 208 GLN A O 1
ATOM 1666 N N . ALA A 1 209 ? 29.904 1.522 11.650 1.00 38.25 209 ALA A N 1
ATOM 1667 C CA . ALA A 1 209 ? 30.252 1.863 10.287 1.00 38.25 209 ALA A CA 1
ATOM 1668 C C . ALA A 1 209 ? 30.666 0.557 9.600 1.00 38.25 209 ALA A C 1
ATOM 1670 O O . ALA A 1 209 ? 31.826 0.152 9.647 1.00 38.25 209 ALA A O 1
ATOM 1671 N N . VAL A 1 210 ? 29.697 -0.138 9.008 1.00 41.12 210 VAL A N 1
ATOM 1672 C CA . VAL A 1 210 ? 29.966 -1.240 8.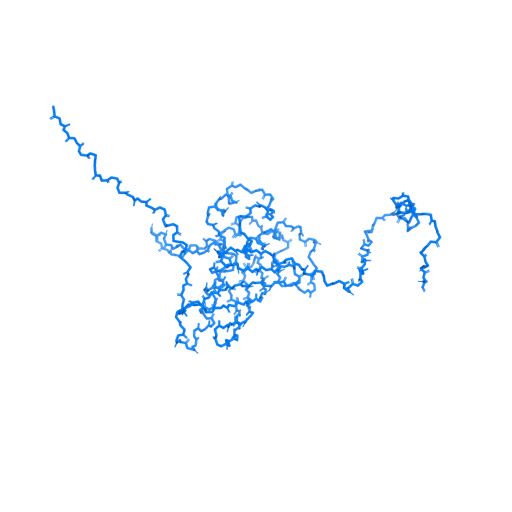093 1.00 41.12 210 VAL A CA 1
ATOM 1673 C C . VAL A 1 210 ? 30.537 -0.596 6.836 1.00 41.12 210 VAL A C 1
ATOM 1675 O O . VAL A 1 210 ? 29.814 -0.121 5.963 1.00 41.12 210 VAL A O 1
ATOM 1678 N N . TYR A 1 211 ? 31.864 -0.505 6.780 1.00 41.47 211 TYR A N 1
ATOM 1679 C CA . TYR A 1 211 ? 32.569 -0.151 5.559 1.00 41.47 211 TYR A CA 1
ATOM 1680 C C . TYR A 1 211 ? 32.395 -1.311 4.580 1.00 41.47 211 TYR A C 1
ATOM 1682 O O . TYR A 1 211 ? 33.093 -2.320 4.654 1.00 41.47 211 TYR A O 1
ATOM 1690 N N . VAL A 1 212 ? 31.429 -1.179 3.672 1.00 39.06 212 VAL A N 1
ATOM 1691 C CA . VAL A 1 212 ? 31.299 -2.073 2.523 1.00 39.06 212 VAL A CA 1
ATOM 1692 C C . VAL A 1 212 ? 32.491 -1.800 1.609 1.00 39.06 212 VAL A C 1
ATOM 1694 O O . VAL A 1 212 ? 32.588 -0.753 0.967 1.00 39.06 212 VAL A O 1
ATOM 1697 N N . PHE A 1 213 ? 33.447 -2.725 1.604 1.00 40.97 213 PHE A N 1
ATOM 1698 C CA . PHE A 1 213 ? 34.609 -2.668 0.730 1.00 40.97 213 PHE A CA 1
ATOM 1699 C C . PHE A 1 213 ? 34.151 -2.903 -0.711 1.00 40.97 213 PHE A C 1
ATOM 1701 O O . PHE A 1 213 ? 33.931 -4.039 -1.127 1.00 40.97 213 PHE A O 1
ATOM 1708 N N . ALA A 1 214 ? 34.019 -1.827 -1.487 1.00 40.09 214 ALA A N 1
ATOM 1709 C CA . ALA A 1 214 ? 33.946 -1.944 -2.935 1.00 40.09 214 ALA A CA 1
ATOM 1710 C C . ALA A 1 214 ? 35.228 -2.638 -3.419 1.00 40.09 214 ALA A C 1
ATOM 1712 O O . ALA A 1 214 ? 36.339 -2.176 -3.143 1.00 40.09 214 ALA A O 1
ATOM 1713 N N . SER A 1 215 ? 35.069 -3.751 -4.128 1.00 43.47 215 SER A N 1
ATOM 1714 C CA . SER A 1 215 ? 36.115 -4.594 -4.716 1.00 43.47 215 SER A CA 1
ATOM 1715 C C . SER A 1 215 ? 36.836 -3.905 -5.890 1.00 43.47 215 SER A C 1
ATOM 1717 O O . SER A 1 215 ? 36.947 -4.431 -6.994 1.00 43.47 215 SER A O 1
ATOM 1719 N N . GLY A 1 216 ? 37.351 -2.697 -5.658 1.00 47.75 216 GLY A N 1
ATOM 1720 C CA . GLY A 1 216 ? 38.234 -1.960 -6.556 1.00 47.75 216 GLY A CA 1
ATOM 1721 C C . GLY A 1 216 ? 39.675 -2.023 -6.054 1.00 47.75 216 GLY A C 1
ATOM 1722 O O . GLY A 1 216 ? 39.914 -1.939 -4.854 1.00 47.75 216 GLY A O 1
ATOM 1723 N N . ARG A 1 217 ? 40.635 -2.168 -6.977 1.00 51.97 217 ARG A N 1
ATOM 1724 C CA . ARG A 1 217 ? 42.089 -2.390 -6.791 1.00 51.97 217 ARG A CA 1
ATOM 1725 C C . ARG A 1 217 ? 42.853 -1.274 -6.046 1.00 51.97 217 ARG A C 1
ATOM 1727 O O . ARG A 1 217 ? 43.902 -0.827 -6.504 1.00 51.97 217 ARG A O 1
ATOM 1734 N N . HIS A 1 218 ? 42.369 -0.821 -4.901 1.00 55.62 218 HIS A N 1
ATOM 1735 C CA . HIS A 1 218 ? 43.091 0.089 -4.024 1.00 55.62 218 HIS A CA 1
ATOM 1736 C C . HIS A 1 218 ? 43.470 -0.654 -2.754 1.00 55.62 218 HIS A C 1
ATOM 1738 O O . HIS A 1 218 ? 42.616 -1.162 -2.031 1.00 55.62 218 HIS A O 1
ATOM 1744 N N . SER A 1 219 ? 44.774 -0.748 -2.494 1.00 64.94 219 SER A N 1
ATOM 1745 C CA . SER A 1 219 ? 45.269 -1.384 -1.277 1.00 64.94 219 SER A CA 1
ATOM 1746 C C . SER A 1 219 ? 44.767 -0.618 -0.051 1.00 64.94 219 SER A C 1
ATOM 1748 O O . SER A 1 219 ? 44.664 0.612 -0.076 1.00 64.94 219 SER A O 1
ATOM 1750 N N . ALA A 1 220 ? 44.487 -1.332 1.042 1.00 59.97 220 ALA A N 1
ATOM 1751 C CA . ALA A 1 220 ? 44.002 -0.747 2.297 1.00 59.97 220 ALA A CA 1
ATOM 1752 C C . ALA A 1 220 ? 44.843 0.466 2.762 1.00 59.97 220 ALA A C 1
ATOM 1754 O O . ALA A 1 220 ? 44.307 1.446 3.276 1.00 59.97 220 ALA A O 1
ATOM 1755 N N . ARG A 1 221 ? 46.155 0.457 2.472 1.00 65.38 221 ARG A N 1
ATOM 1756 C CA . ARG A 1 221 ? 47.078 1.574 2.741 1.00 65.38 221 ARG A CA 1
ATOM 1757 C C . ARG A 1 221 ? 46.735 2.864 1.990 1.00 65.38 221 ARG A C 1
ATOM 1759 O O . ARG A 1 221 ? 46.836 3.940 2.574 1.00 65.38 221 ARG A O 1
ATOM 1766 N N . GLN A 1 222 ? 46.333 2.788 0.720 1.00 69.62 222 GLN A N 1
ATOM 1767 C CA . GLN A 1 222 ? 45.976 3.979 -0.066 1.00 69.62 222 GLN A CA 1
ATOM 1768 C C . GLN A 1 222 ? 44.699 4.637 0.465 1.00 69.62 222 GLN A C 1
ATOM 1770 O O . GLN A 1 222 ? 44.595 5.863 0.497 1.00 69.62 222 GLN A O 1
ATOM 1775 N N . TRP A 1 223 ? 43.749 3.828 0.933 1.00 63.69 223 TRP A N 1
ATOM 1776 C CA . TRP A 1 223 ? 42.519 4.317 1.549 1.00 63.69 223 TRP A CA 1
ATOM 1777 C C . TRP A 1 223 ? 42.771 4.979 2.903 1.00 63.69 223 TRP A C 1
ATOM 1779 O O . TRP A 1 223 ? 42.296 6.090 3.139 1.00 63.69 223 TRP A O 1
ATOM 1789 N N . GLN A 1 224 ? 43.592 4.359 3.752 1.00 70.50 224 GLN A N 1
ATOM 1790 C CA . GLN A 1 224 ? 43.946 4.911 5.059 1.00 70.50 224 GLN A CA 1
ATOM 1791 C C . GLN A 1 224 ? 44.650 6.272 4.931 1.00 70.50 224 GLN A C 1
ATOM 1793 O O . GLN A 1 224 ? 44.299 7.214 5.637 1.00 70.50 224 GLN A O 1
ATOM 1798 N N . GLN A 1 225 ? 45.551 6.425 3.954 1.00 72.69 225 GLN A N 1
ATOM 1799 C CA . GLN A 1 225 ? 46.194 7.712 3.665 1.00 72.69 225 GLN A CA 1
ATOM 1800 C C . GLN A 1 225 ? 45.210 8.781 3.169 1.00 72.69 225 GLN A C 1
ATOM 1802 O O . GLN A 1 225 ? 45.367 9.955 3.504 1.00 72.69 225 GLN A O 1
ATOM 1807 N N . ARG A 1 226 ? 44.185 8.412 2.386 1.00 70.50 226 ARG A N 1
ATOM 1808 C CA . ARG A 1 226 ? 43.150 9.364 1.939 1.00 70.50 226 ARG A CA 1
ATOM 1809 C C . ARG A 1 226 ? 42.264 9.819 3.091 1.00 70.50 226 ARG A C 1
ATOM 1811 O O . ARG A 1 226 ? 41.983 11.009 3.175 1.00 70.50 226 ARG A O 1
ATOM 1818 N N . ILE A 1 227 ? 41.880 8.909 3.984 1.00 67.56 227 ILE A N 1
ATOM 1819 C CA . ILE A 1 227 ? 41.087 9.242 5.174 1.00 67.56 227 ILE A CA 1
ATOM 1820 C C . ILE A 1 227 ? 41.893 10.143 6.117 1.00 67.56 227 ILE A C 1
ATOM 1822 O O . ILE A 1 227 ? 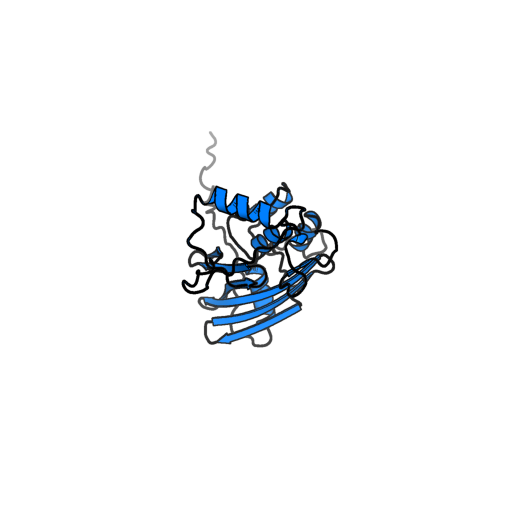41.407 11.198 6.513 1.00 67.56 227 ILE A O 1
ATOM 1826 N N . GLN A 1 228 ? 43.152 9.796 6.396 1.00 72.25 228 GLN A N 1
ATOM 1827 C CA . GLN A 1 228 ? 44.038 10.619 7.227 1.00 72.25 228 GLN A CA 1
ATOM 1828 C C . GLN A 1 228 ? 44.241 12.027 6.643 1.00 72.25 228 GLN A C 1
ATOM 1830 O O . GLN A 1 228 ? 44.199 13.012 7.378 1.00 72.25 228 GLN A O 1
ATOM 1835 N N . ARG A 1 229 ? 44.384 12.149 5.314 1.00 70.81 229 ARG A N 1
ATOM 1836 C CA . ARG A 1 229 ? 44.460 13.458 4.639 1.00 70.81 229 ARG A CA 1
ATOM 1837 C C . ARG A 1 229 ? 43.146 14.232 4.692 1.00 70.81 229 ARG A C 1
ATOM 1839 O O . ARG A 1 229 ? 43.179 15.441 4.894 1.00 70.81 229 ARG A O 1
ATOM 1846 N N . ALA A 1 230 ? 42.011 13.559 4.508 1.00 62.47 230 ALA A N 1
ATOM 1847 C CA . ALA A 1 230 ? 40.697 14.196 4.509 1.00 62.47 230 ALA A CA 1
ATOM 1848 C C . ALA A 1 230 ? 40.305 14.714 5.899 1.00 62.47 230 ALA A C 1
ATOM 1850 O O . ALA A 1 230 ? 39.668 15.757 6.001 1.00 62.47 230 ALA A O 1
ATOM 1851 N N . MET A 1 231 ? 40.715 14.021 6.965 1.00 59.62 231 MET A N 1
ATOM 1852 C CA . MET A 1 231 ? 40.329 14.391 8.325 1.00 59.62 231 MET A CA 1
ATOM 1853 C C . MET A 1 231 ? 41.265 15.413 8.994 1.00 59.62 231 MET A C 1
ATOM 1855 O O . MET A 1 231 ? 40.920 15.907 10.059 1.00 59.62 231 MET A O 1
ATOM 1859 N N . LYS A 1 232 ? 42.429 15.764 8.414 1.00 60.34 232 LYS A N 1
ATOM 1860 C CA . LYS A 1 232 ? 43.471 16.583 9.087 1.00 60.34 232 LYS A CA 1
ATOM 1861 C C . LYS A 1 232 ? 43.792 16.101 10.521 1.00 60.34 232 LYS A C 1
ATOM 1863 O O . LYS A 1 232 ? 44.209 16.892 11.360 1.00 60.34 232 LYS A O 1
ATOM 1868 N N . VAL A 1 233 ? 43.604 14.812 10.813 1.00 52.69 233 VAL A N 1
ATOM 1869 C CA . VAL A 1 233 ? 43.885 14.237 12.135 1.00 52.69 233 VAL A CA 1
ATOM 1870 C C . VAL A 1 233 ? 45.318 13.718 12.130 1.00 52.69 233 VAL A C 1
ATOM 1872 O O . VAL A 1 233 ? 45.669 12.823 11.358 1.00 52.69 233 VAL A O 1
ATOM 1875 N N . THR A 1 234 ? 46.163 14.305 12.973 1.00 49.03 234 THR A N 1
ATOM 1876 C CA . THR A 1 234 ? 47.501 13.793 13.275 1.00 49.03 234 THR A CA 1
ATOM 1877 C C . THR A 1 234 ? 47.405 12.439 13.985 1.00 49.03 234 THR A C 1
ATOM 1879 O O . THR A 1 234 ? 46.538 12.212 14.818 1.00 49.03 234 THR A O 1
ATOM 1882 N N . SER A 1 235 ? 48.302 11.530 13.603 1.00 50.62 235 SER A N 1
ATOM 1883 C CA . SER A 1 235 ? 48.288 10.069 13.788 1.00 50.62 235 SER A CA 1
ATOM 1884 C C . SER A 1 235 ? 48.271 9.507 15.232 1.00 50.62 235 SER A C 1
ATOM 1886 O O . SER A 1 235 ? 48.580 8.327 15.398 1.00 50.62 235 SER A O 1
ATOM 1888 N N . SER A 1 236 ? 47.956 10.271 16.280 1.00 50.19 236 SER A N 1
ATOM 1889 C CA . SER A 1 236 ? 48.141 9.809 17.668 1.00 50.19 236 SER A CA 1
ATOM 1890 C C . SER A 1 236 ? 46.915 9.193 18.356 1.00 50.19 236 SER A C 1
ATOM 1892 O O . SER A 1 236 ? 47.110 8.470 19.327 1.00 50.19 236 SER A O 1
ATOM 1894 N N . ASP A 1 237 ? 45.682 9.388 17.869 1.00 44.03 237 ASP A N 1
ATOM 1895 C CA . ASP A 1 237 ? 44.508 9.230 18.759 1.00 44.03 237 ASP A CA 1
ATOM 1896 C C . ASP A 1 237 ? 43.547 8.070 18.431 1.00 44.03 237 ASP A C 1
ATOM 1898 O O . ASP A 1 237 ? 42.443 8.015 18.969 1.00 44.03 237 ASP A O 1
ATOM 1902 N N . ILE A 1 238 ? 43.928 7.104 17.584 1.00 47.00 238 ILE A N 1
ATOM 1903 C CA . ILE A 1 238 ? 43.067 5.934 17.308 1.00 47.00 238 ILE A CA 1
ATOM 1904 C C . ILE A 1 238 ? 43.810 4.627 17.619 1.00 47.00 238 ILE A C 1
ATOM 1906 O O . ILE A 1 238 ? 44.526 4.112 16.757 1.00 47.00 238 ILE A O 1
ATOM 1910 N N . PRO A 1 239 ? 43.637 4.040 18.819 1.00 40.34 239 PRO A N 1
ATOM 1911 C CA . PRO A 1 239 ? 44.095 2.685 19.078 1.00 40.34 239 PRO A CA 1
ATOM 1912 C C . PRO A 1 239 ? 43.119 1.689 18.435 1.00 40.34 239 PRO A C 1
ATOM 1914 O O . PRO A 1 239 ? 42.017 1.470 18.932 1.00 40.34 239 PRO A O 1
ATOM 1917 N N . ILE A 1 240 ? 43.530 1.066 17.330 1.00 45.81 240 ILE A N 1
ATOM 1918 C CA . ILE A 1 240 ? 42.854 -0.113 16.771 1.00 45.81 240 ILE A CA 1
ATOM 1919 C C . ILE A 1 240 ? 43.593 -1.344 17.303 1.00 45.81 240 ILE A C 1
ATOM 1921 O O . ILE A 1 240 ? 44.776 -1.526 17.015 1.00 45.81 240 ILE A O 1
ATOM 1925 N N . ARG A 1 241 ? 42.917 -2.172 18.107 1.00 40.88 241 ARG A N 1
ATOM 1926 C CA . ARG A 1 241 ? 43.391 -3.526 18.428 1.00 40.88 241 ARG A CA 1
ATOM 1927 C C . ARG A 1 241 ? 42.986 -4.460 17.284 1.00 40.88 241 ARG A C 1
ATOM 1929 O O . ARG A 1 241 ? 41.845 -4.381 16.832 1.00 40.88 241 ARG A O 1
ATOM 1936 N N . PHE A 1 242 ? 43.945 -5.258 16.815 1.00 44.81 242 PHE A N 1
ATOM 1937 C CA . PHE A 1 242 ? 43.747 -6.315 15.819 1.00 44.81 242 PHE A CA 1
ATOM 1938 C C . PHE A 1 242 ? 42.896 -7.456 16.375 1.00 44.81 242 PHE A C 1
ATOM 1940 O O . PHE A 1 242 ? 43.015 -7.722 17.595 1.00 44.81 242 PHE A O 1
#

Radius of gyration: 24.41 Å; chains: 1; bounding box: 83×58×48 Å

Sequence (242 aa):
MLRLNLAAILCFALQSFTFYPSLRAEDPPQIDQRFRVLISAASAIDREVFDKIATSPTTLTTDSFSEQSLTAELMVLAFKSADEVDDGQRQFRFLTDRQPKPRELVREMYRSVGGGRLRLVYRPVTMIQSERITRCVAEVKGESATGSFDFHVPKLYEGSAKFSAKKVGDDWEIVEFEMKTIGIHITRDADGEWKRVKPTRQANDPIQAVYVFASGRHSARQWQQRIQRAMKVTSSDIPIRF